Protein AF-A0A8T7KWQ9-F1 (afdb_monomer_lite)

Foldseek 3Di:
DDDDDDDDDDDDDDDDDDDDDDDDDPDDPDDDDDDDPPPPDDDDDDDDDDDDDPDPPVVQADPVRFGEQLNDDPVLQVVQCVVCVLQKDWDPCWQFAAALKKKWFQWDDDPSGDRTHIFGWHDFPPPPRGLQRTQKTWGQRFGAQAFTGIHMDGSNGGDPPIGMIIIAGEAEEQEDPVVVVQCVVCQVVLVSNRYHYPYDPDLVVLLPDDPVCLVSDGQHYEYELVSLVPDPPVCNVSSLVSVVVQVQFSHAYEYADAPPHDDPRDTVCVVNVPDPPQFPGHDHHDNHNVSVSVSVSVVVCCCNRRVHPDGVCRPRPVPDDD

Sequence (322 aa):
MTFEIALKRSLLSPGFIQFGDEKPRPPEEAHVLGRGLQKLSKGQNQKQGGQNEDEPNPGKYDTRGSRKLNSITPGEVKRAYQLYERQLTSTSYGSFIATNHFYMIELAQRENVPAAIFGRVNVCLPGDGQVQNVREMELSFPQPGMKPEAVILRPRDIATHGNIQGYCIRVKILASEEEYKDFIQYERLFREAGFVFDFNDNTLDLLELSETDHDSLPWFHVIGSRWFAEIPVSLQQDVKFSLWKLSGRETLLLNYHPDHTPIGIKKLNDELGYQYRLSDFLLTDPKTPQQTLHFVRTVFEKVFLEPSNKSIHLSNRQDRIA

Structure (mmCIF, N/CA/C/O backbone):
data_AF-A0A8T7KWQ9-F1
#
_entry.id   AF-A0A8T7KWQ9-F1
#
loop_
_atom_site.group_PDB
_atom_site.id
_atom_site.type_symbol
_atom_site.label_atom_id
_atom_site.label_alt_id
_atom_site.label_comp_id
_atom_site.label_asym_id
_atom_site.label_entity_id
_atom_site.label_seq_id
_atom_site.pdbx_PDB_ins_code
_atom_site.Cartn_x
_atom_site.Cartn_y
_atom_site.Cartn_z
_atom_site.occupancy
_atom_site.B_iso_or_equiv
_atom_site.auth_seq_id
_atom_site.auth_comp_id
_atom_site.auth_asym_id
_atom_site.auth_atom_id
_atom_site.pdbx_PDB_model_num
ATOM 1 N N . MET A 1 1 ? 42.590 22.221 28.409 1.00 32.81 1 MET A N 1
ATOM 2 C CA . MET A 1 1 ? 42.267 20.862 28.889 1.00 32.81 1 MET A CA 1
ATOM 3 C C . MET A 1 1 ? 41.628 20.114 27.738 1.00 32.81 1 MET A C 1
ATOM 5 O O . MET A 1 1 ? 40.497 20.405 27.384 1.00 32.81 1 MET A O 1
ATOM 9 N N . THR A 1 2 ? 42.405 19.250 27.102 1.00 32.25 2 THR A N 1
ATOM 10 C CA . THR A 1 2 ? 42.065 18.474 25.905 1.00 32.25 2 THR A CA 1
ATOM 11 C C . THR A 1 2 ? 42.187 17.007 26.289 1.00 32.25 2 THR A C 1
ATOM 13 O O . THR A 1 2 ? 43.232 16.600 26.789 1.00 32.25 2 THR A O 1
ATOM 16 N N . PHE A 1 3 ? 41.117 16.235 26.111 1.00 32.66 3 PHE A N 1
ATOM 17 C CA . PHE A 1 3 ? 41.126 14.794 26.343 1.00 32.66 3 PHE A CA 1
ATOM 18 C C . PHE A 1 3 ? 41.140 14.068 24.999 1.00 32.66 3 PHE A C 1
ATOM 20 O O . PHE A 1 3 ? 40.174 14.116 24.241 1.00 32.66 3 PHE A O 1
ATOM 27 N N . GLU A 1 4 ? 42.264 13.411 24.724 1.00 30.61 4 GLU A N 1
ATOM 28 C CA . GLU A 1 4 ? 42.395 12.355 23.727 1.00 30.61 4 GLU A CA 1
ATOM 29 C C . GLU A 1 4 ? 41.759 11.071 24.274 1.00 30.61 4 GLU A C 1
ATOM 31 O O . GLU A 1 4 ? 42.027 10.673 25.409 1.00 30.61 4 GLU A O 1
ATOM 36 N N . ILE A 1 5 ? 40.948 10.388 23.464 1.00 37.12 5 ILE A N 1
ATOM 37 C CA . ILE A 1 5 ? 40.556 8.998 23.717 1.00 37.12 5 ILE A CA 1
ATOM 38 C C . ILE A 1 5 ? 40.908 8.187 22.473 1.00 37.12 5 ILE A C 1
ATOM 40 O O . ILE A 1 5 ? 40.268 8.282 21.427 1.00 37.12 5 ILE A O 1
ATOM 44 N N . ALA A 1 6 ? 41.965 7.389 22.610 1.00 29.61 6 ALA A N 1
ATOM 45 C CA . ALA A 1 6 ? 42.406 6.404 21.639 1.00 29.61 6 ALA A CA 1
ATOM 46 C C . ALA A 1 6 ? 41.487 5.170 21.678 1.00 29.61 6 ALA A C 1
ATOM 48 O O . ALA A 1 6 ? 41.439 4.442 22.671 1.00 29.61 6 ALA A O 1
ATOM 49 N N . LEU A 1 7 ? 40.785 4.903 20.576 1.00 31.81 7 LEU A N 1
ATOM 50 C CA . LEU A 1 7 ? 40.021 3.674 20.364 1.00 31.81 7 LEU A CA 1
ATOM 51 C C . LEU A 1 7 ? 40.926 2.614 19.717 1.00 31.81 7 LEU A C 1
ATOM 53 O O . LEU A 1 7 ? 41.278 2.693 18.539 1.00 31.81 7 LEU A O 1
ATOM 57 N N . LYS A 1 8 ? 41.317 1.615 20.517 1.00 30.41 8 LYS A N 1
ATOM 58 C CA . LYS A 1 8 ? 42.031 0.412 20.073 1.00 30.41 8 LYS A CA 1
ATOM 59 C C . LYS A 1 8 ? 41.143 -0.407 19.129 1.00 30.41 8 LYS A C 1
ATOM 61 O O . LYS A 1 8 ? 40.112 -0.934 19.535 1.00 30.41 8 LYS A O 1
ATOM 66 N N . ARG A 1 9 ? 41.585 -0.546 17.877 1.00 29.69 9 ARG A N 1
ATOM 67 C CA . ARG A 1 9 ? 41.097 -1.536 16.907 1.00 29.69 9 ARG A CA 1
ATOM 68 C C . ARG A 1 9 ? 41.563 -2.928 17.339 1.00 29.69 9 ARG A C 1
ATOM 70 O O . ARG A 1 9 ? 42.760 -3.120 17.533 1.00 29.69 9 ARG A O 1
ATOM 77 N N . SER A 1 10 ? 40.646 -3.889 17.447 1.00 29.12 10 SER A N 1
ATOM 78 C CA . SER A 1 10 ? 41.000 -5.310 17.493 1.00 29.12 10 SER A CA 1
ATOM 79 C C . SER A 1 10 ? 40.801 -5.913 16.106 1.00 29.12 10 SER A C 1
ATOM 81 O O . SER A 1 10 ? 39.696 -5.922 15.566 1.00 29.12 10 SER A O 1
ATOM 83 N N . LEU A 1 11 ? 41.922 -6.332 15.525 1.00 31.19 11 LEU A N 1
ATOM 84 C CA . LEU A 1 11 ? 42.050 -7.120 14.310 1.00 31.19 11 LEU A CA 1
ATOM 85 C C . LEU A 1 11 ? 41.934 -8.592 14.717 1.00 31.19 11 LEU A C 1
ATOM 87 O O . LEU A 1 11 ? 42.797 -9.087 15.438 1.00 31.19 11 LEU A O 1
ATOM 91 N N . LEU A 1 12 ? 40.905 -9.294 14.247 1.00 33.25 12 LEU A N 1
ATOM 92 C CA . LEU A 1 12 ? 40.881 -10.755 14.264 1.00 33.25 12 LEU A CA 1
ATOM 93 C C . LEU A 1 12 ? 40.701 -11.256 12.832 1.00 33.25 12 LEU A C 1
ATOM 95 O O . LEU A 1 12 ? 39.630 -11.169 12.238 1.00 33.25 12 LEU A O 1
ATOM 99 N N . SER A 1 13 ? 41.818 -11.725 12.289 1.00 31.06 13 SER A N 1
ATOM 100 C CA . SER A 1 13 ? 41.965 -12.427 11.019 1.00 31.06 13 SER A CA 1
ATOM 101 C C . SER A 1 13 ? 41.359 -13.835 11.116 1.00 31.06 13 SER A C 1
ATOM 103 O O . SER A 1 13 ? 41.581 -14.502 12.129 1.00 31.06 13 SER A O 1
ATOM 105 N N . PRO A 1 14 ? 40.667 -14.352 10.087 1.00 31.56 14 PRO A N 1
ATOM 106 C CA . PRO A 1 14 ? 40.298 -15.761 10.044 1.00 31.56 14 PRO A CA 1
ATOM 107 C C . PRO A 1 14 ? 41.514 -16.613 9.651 1.00 31.56 14 PRO A C 1
ATOM 109 O O . PRO A 1 14 ? 42.199 -16.341 8.664 1.00 31.56 14 PRO A O 1
ATOM 112 N N . GLY A 1 15 ? 41.795 -17.622 10.475 1.00 28.80 15 GLY A N 1
ATOM 113 C CA . GLY A 1 15 ? 42.887 -18.572 10.299 1.00 28.80 15 GLY A CA 1
ATOM 114 C C . GLY A 1 15 ? 42.666 -19.545 9.140 1.00 28.80 15 GLY A C 1
ATOM 115 O O . GLY A 1 15 ? 41.549 -19.958 8.837 1.00 28.80 15 GLY A O 1
ATOM 116 N N . PHE A 1 16 ? 43.787 -19.906 8.524 1.00 31.56 16 PHE A N 1
ATOM 117 C CA . PHE A 1 16 ? 43.962 -20.946 7.520 1.00 31.56 16 PHE A CA 1
ATOM 118 C C . PHE A 1 16 ? 43.521 -22.331 8.024 1.00 31.56 16 PHE A C 1
ATOM 120 O O . PHE A 1 16 ? 43.933 -22.751 9.104 1.00 31.56 16 PHE A O 1
ATOM 127 N N . ILE A 1 17 ? 42.809 -23.088 7.183 1.00 33.91 17 ILE A N 1
ATOM 128 C CA . ILE A 1 17 ? 42.847 -24.558 7.169 1.00 33.91 17 ILE A CA 1
ATOM 129 C C . ILE A 1 17 ? 43.195 -24.980 5.737 1.00 33.91 17 ILE A C 1
ATOM 131 O O . ILE A 1 17 ? 42.573 -24.528 4.776 1.00 33.91 17 ILE A O 1
ATOM 135 N N . GLN A 1 18 ? 44.250 -25.785 5.611 1.00 28.77 18 GLN A N 1
ATOM 136 C CA . GLN A 1 18 ? 44.789 -26.315 4.362 1.00 28.77 18 GLN A CA 1
ATOM 137 C C . GLN A 1 18 ? 43.933 -27.449 3.777 1.00 28.77 18 GLN A C 1
ATOM 139 O O . GLN A 1 18 ? 43.401 -28.292 4.492 1.00 28.77 18 GLN A O 1
ATOM 144 N N . PHE A 1 19 ? 43.891 -27.420 2.446 1.00 28.44 19 PHE A N 1
ATOM 145 C CA . PHE A 1 19 ? 43.568 -28.422 1.430 1.00 28.44 19 PHE A CA 1
ATOM 146 C C . PHE A 1 19 ? 43.452 -29.900 1.847 1.00 28.44 19 PHE A C 1
ATOM 148 O O . PHE A 1 19 ? 44.413 -30.514 2.305 1.00 28.44 19 PHE A O 1
ATOM 155 N N . GLY A 1 20 ? 42.304 -30.492 1.505 1.00 26.17 20 GLY A N 1
ATOM 156 C CA . GLY A 1 20 ? 42.194 -31.886 1.077 1.00 26.17 20 GLY A CA 1
ATOM 157 C C . GLY A 1 20 ? 41.856 -31.921 -0.418 1.00 26.17 20 GLY A C 1
ATOM 158 O O . GLY A 1 20 ? 40.993 -31.167 -0.867 1.00 26.17 20 GLY A O 1
ATOM 159 N N . ASP A 1 21 ? 42.570 -32.752 -1.177 1.00 38.72 21 ASP A N 1
ATOM 160 C CA . ASP A 1 21 ? 42.358 -33.015 -2.604 1.00 38.72 21 ASP A CA 1
ATOM 161 C C . ASP A 1 21 ? 40.947 -33.571 -2.868 1.00 38.72 21 ASP A C 1
ATOM 163 O O . ASP A 1 21 ? 40.711 -34.775 -2.800 1.00 38.72 21 ASP A O 1
ATOM 167 N N . GLU A 1 22 ? 40.004 -32.708 -3.240 1.00 33.94 22 GLU A N 1
ATOM 168 C CA . GLU A 1 22 ? 38.797 -33.120 -3.951 1.00 33.94 22 GLU A CA 1
ATOM 169 C C . GLU A 1 22 ? 38.563 -32.192 -5.145 1.00 33.94 22 GLU A C 1
ATOM 171 O O . GLU A 1 22 ? 38.599 -30.967 -5.043 1.00 33.94 22 GLU A O 1
ATOM 176 N N . LYS A 1 23 ? 38.358 -32.816 -6.309 1.00 33.69 23 LYS A N 1
ATOM 177 C CA . LYS A 1 23 ? 38.084 -32.200 -7.615 1.00 33.69 23 LYS A CA 1
ATOM 178 C C . LYS A 1 23 ? 37.074 -31.044 -7.501 1.00 33.69 23 LYS A C 1
ATOM 180 O O . LYS A 1 23 ? 36.130 -31.164 -6.719 1.00 33.69 23 LYS A O 1
ATOM 185 N N . PRO A 1 24 ? 37.187 -29.979 -8.321 1.00 32.94 24 PRO A N 1
ATOM 186 C CA . PRO A 1 24 ? 36.226 -28.883 -8.294 1.00 32.94 24 PRO A CA 1
ATOM 187 C C . PRO A 1 24 ? 34.831 -29.425 -8.620 1.00 32.94 24 PRO A C 1
ATOM 189 O O . PRO A 1 24 ? 34.554 -29.832 -9.750 1.00 32.94 24 PRO A O 1
ATOM 192 N N . ARG A 1 25 ? 33.959 -29.465 -7.608 1.00 31.66 25 ARG A N 1
ATOM 193 C CA . ARG A 1 25 ? 32.527 -29.672 -7.813 1.00 31.66 25 ARG A CA 1
ATOM 194 C C . ARG A 1 25 ? 32.011 -28.449 -8.581 1.00 31.66 25 ARG A C 1
ATOM 196 O O . ARG A 1 25 ? 32.397 -27.329 -8.237 1.00 31.66 25 ARG A O 1
ATOM 203 N N . PRO A 1 26 ? 31.201 -28.630 -9.637 1.00 34.19 26 PRO A N 1
ATOM 204 C CA . PRO A 1 26 ? 30.568 -27.500 -10.301 1.00 34.19 26 PRO A CA 1
ATOM 205 C C . PRO A 1 26 ? 29.735 -26.720 -9.270 1.00 34.19 26 PRO A C 1
ATOM 207 O O . PRO A 1 26 ? 29.224 -27.338 -8.332 1.00 34.19 26 PRO A O 1
ATOM 210 N N . PRO A 1 27 ? 29.629 -25.386 -9.402 1.00 35.09 27 PRO A N 1
ATOM 211 C CA . PRO A 1 27 ? 28.879 -24.573 -8.456 1.00 35.09 27 PRO A CA 1
ATOM 212 C C . PRO A 1 27 ? 27.451 -25.107 -8.351 1.00 35.09 27 PRO A C 1
ATOM 214 O O . PRO A 1 27 ? 26.766 -25.248 -9.366 1.00 35.09 27 PRO A O 1
ATOM 217 N N . GLU A 1 28 ? 27.037 -25.429 -7.124 1.00 31.27 28 GLU A N 1
ATOM 218 C CA . GLU A 1 28 ? 25.647 -25.727 -6.797 1.00 31.27 28 GLU A CA 1
ATOM 219 C C . GLU A 1 28 ? 24.780 -24.584 -7.322 1.00 31.27 28 GLU A C 1
ATOM 221 O O . GLU A 1 28 ? 25.023 -23.405 -7.048 1.00 31.27 28 GLU A O 1
ATOM 226 N N . GLU A 1 29 ? 23.814 -24.955 -8.156 1.00 33.09 29 GLU A N 1
ATOM 227 C CA . GLU A 1 29 ? 22.836 -24.064 -8.755 1.00 33.09 29 GLU A CA 1
ATOM 228 C C . GLU A 1 29 ? 22.217 -23.191 -7.661 1.00 33.09 29 GLU A C 1
ATOM 230 O O . GLU A 1 29 ? 21.590 -23.687 -6.723 1.00 33.09 29 GLU A O 1
ATOM 235 N N . ALA A 1 30 ? 22.409 -21.875 -7.775 1.00 32.00 30 ALA A N 1
ATOM 236 C CA . ALA A 1 30 ? 21.734 -20.914 -6.923 1.00 32.00 30 ALA A CA 1
ATOM 237 C C . ALA A 1 30 ? 20.226 -21.189 -6.985 1.00 32.00 30 ALA A C 1
ATOM 239 O O . ALA A 1 30 ? 19.619 -21.163 -8.058 1.00 32.00 30 ALA A O 1
ATOM 240 N N . HIS A 1 31 ? 19.657 -21.507 -5.824 1.00 30.55 31 HIS A N 1
ATOM 241 C CA . HIS A 1 31 ? 18.274 -21.915 -5.652 1.00 30.55 31 HIS A CA 1
ATOM 242 C C . HIS A 1 31 ? 17.296 -21.007 -6.409 1.00 30.55 31 HIS A C 1
ATOM 244 O O . HIS A 1 31 ? 17.079 -19.847 -6.062 1.00 30.55 31 HIS A O 1
ATOM 250 N N . VAL A 1 32 ? 16.658 -21.591 -7.421 1.00 34.34 32 VAL A N 1
ATOM 251 C CA . VAL A 1 32 ? 15.460 -21.070 -8.075 1.00 34.34 32 VAL A CA 1
ATOM 252 C C . VAL A 1 32 ? 14.307 -21.144 -7.071 1.00 34.34 32 VAL A C 1
ATOM 254 O O . VAL A 1 32 ? 13.769 -22.217 -6.809 1.00 34.34 32 VAL A O 1
ATOM 257 N N . LEU A 1 33 ? 13.910 -20.004 -6.505 1.00 34.81 33 LEU A N 1
ATOM 258 C CA . LEU A 1 33 ? 12.656 -19.853 -5.762 1.00 34.81 33 LEU A CA 1
ATOM 259 C C . LEU A 1 33 ? 11.811 -18.769 -6.427 1.00 34.81 33 LEU A C 1
ATOM 261 O O . LEU A 1 33 ? 11.820 -17.604 -6.047 1.00 34.81 33 LEU A O 1
ATOM 265 N N . GLY A 1 34 ? 11.077 -19.195 -7.451 1.00 30.62 34 GLY A N 1
ATOM 266 C CA . GLY A 1 34 ? 10.125 -18.377 -8.188 1.00 30.62 34 GLY A CA 1
ATOM 267 C C . GLY A 1 34 ? 9.373 -19.228 -9.205 1.00 30.62 34 GLY A C 1
ATOM 268 O O . GLY A 1 34 ? 9.769 -19.301 -10.357 1.00 30.62 34 GLY A O 1
ATOM 269 N N . ARG A 1 35 ? 8.283 -19.857 -8.751 1.00 34.16 35 ARG A N 1
ATOM 270 C CA . ARG A 1 35 ? 7.271 -20.602 -9.529 1.00 34.16 35 ARG A CA 1
ATOM 271 C C . ARG A 1 35 ? 7.734 -21.897 -10.209 1.00 34.16 35 ARG A C 1
ATOM 273 O O . ARG A 1 35 ? 8.464 -21.917 -11.192 1.00 34.16 35 ARG A O 1
ATOM 280 N N . GLY A 1 36 ? 7.160 -22.999 -9.728 1.00 28.50 36 GLY A N 1
ATOM 281 C CA . GLY A 1 36 ? 7.120 -24.257 -10.456 1.00 28.50 36 GLY A CA 1
ATOM 282 C C . GLY A 1 36 ? 6.371 -24.096 -11.776 1.00 28.50 36 GLY A C 1
ATOM 283 O O . GLY A 1 36 ? 5.145 -24.032 -11.802 1.00 28.50 36 GLY A O 1
ATOM 284 N N . LEU A 1 37 ? 7.113 -24.098 -12.879 1.00 33.81 37 LEU A N 1
ATOM 285 C CA . LEU A 1 37 ? 6.624 -24.684 -14.117 1.00 33.81 37 LEU A CA 1
ATOM 286 C C . LEU A 1 37 ? 6.575 -26.192 -13.878 1.00 33.81 37 LEU A C 1
ATOM 288 O O . LEU A 1 37 ? 7.610 -26.857 -13.794 1.00 33.81 37 LEU A O 1
ATOM 292 N N . GLN A 1 38 ? 5.365 -26.723 -13.699 1.00 32.47 38 GLN A N 1
ATOM 293 C CA . GLN A 1 38 ? 5.138 -28.159 -13.762 1.00 32.47 38 GLN A CA 1
ATOM 294 C C . GLN A 1 38 ? 5.771 -28.683 -15.054 1.00 32.47 38 GLN A C 1
ATOM 296 O O . GLN A 1 38 ? 5.351 -28.347 -16.159 1.00 32.47 38 GLN A O 1
ATOM 301 N N . LYS A 1 39 ? 6.796 -29.522 -14.897 1.00 35.88 39 LYS A N 1
ATOM 302 C CA . LYS A 1 39 ? 7.239 -30.445 -15.935 1.00 35.88 39 LYS A CA 1
ATOM 303 C C . LYS A 1 39 ? 6.054 -31.348 -16.281 1.00 35.88 39 LYS A C 1
ATOM 305 O O . LYS A 1 39 ? 5.809 -32.322 -15.577 1.00 35.88 39 LYS A O 1
ATOM 310 N N . LEU A 1 40 ? 5.352 -31.060 -17.370 1.00 28.52 40 LEU A N 1
ATOM 311 C CA . LEU A 1 40 ? 4.555 -32.060 -18.072 1.00 28.52 40 LEU A CA 1
ATOM 312 C C . LEU A 1 40 ? 5.351 -32.516 -19.289 1.00 28.52 40 LEU A C 1
ATOM 314 O O . LEU A 1 40 ? 5.305 -31.933 -20.367 1.00 28.52 40 LEU A O 1
ATOM 318 N N . SER A 1 41 ? 6.132 -33.572 -19.079 1.00 32.97 41 SER A N 1
ATOM 319 C CA . SER A 1 41 ? 6.707 -34.347 -20.169 1.00 32.97 41 SER A CA 1
ATOM 320 C C . SER A 1 41 ? 5.655 -35.301 -20.736 1.00 32.97 41 SER A C 1
ATOM 322 O O . SER A 1 41 ? 5.102 -36.113 -20.002 1.00 32.97 41 SER A O 1
ATOM 324 N N . LYS A 1 42 ? 5.550 -35.271 -22.070 1.00 31.19 42 LYS A N 1
ATOM 325 C CA . LYS A 1 42 ? 5.085 -36.314 -23.005 1.00 31.19 42 LYS A CA 1
ATOM 326 C C . LYS A 1 42 ? 3.577 -36.524 -23.193 1.00 31.19 42 LYS A C 1
ATOM 328 O O . LYS A 1 42 ? 2.899 -37.172 -22.409 1.00 31.19 42 LYS A O 1
ATOM 333 N N . GLY A 1 43 ? 3.156 -36.159 -24.402 1.00 27.41 43 GLY A N 1
ATOM 334 C CA . GLY A 1 43 ? 2.037 -36.744 -25.129 1.00 27.41 43 GLY A CA 1
ATOM 335 C C . GLY A 1 43 ? 2.143 -36.380 -26.608 1.00 27.41 43 GLY A C 1
ATOM 336 O O . GLY A 1 43 ? 1.489 -35.450 -27.059 1.00 27.41 43 GLY A O 1
ATOM 337 N N . GLN A 1 44 ? 3.001 -37.075 -27.364 1.00 38.38 44 GLN A N 1
ATOM 338 C CA . GLN A 1 44 ? 2.868 -37.107 -28.822 1.00 38.38 44 GLN A CA 1
ATOM 339 C C . GLN A 1 44 ? 1.488 -37.685 -29.140 1.00 38.38 44 GLN A C 1
ATOM 341 O O . GLN A 1 44 ? 1.242 -38.853 -28.864 1.00 38.38 44 GLN A O 1
ATOM 346 N N . ASN A 1 45 ? 0.612 -36.879 -29.730 1.00 30.77 45 ASN A N 1
ATOM 347 C CA . ASN A 1 45 ? -0.408 -37.359 -30.647 1.00 30.77 45 ASN A CA 1
ATOM 348 C C . ASN A 1 45 ? -0.715 -36.247 -31.647 1.00 30.77 45 ASN A C 1
ATOM 350 O O . ASN A 1 45 ? -1.225 -35.186 -31.304 1.00 30.77 45 ASN A O 1
ATOM 354 N N . GLN A 1 46 ? -0.353 -36.513 -32.899 1.00 41.84 46 GLN A N 1
ATOM 355 C CA . GLN A 1 46 ? -0.796 -35.758 -34.058 1.00 41.84 46 GLN A CA 1
ATOM 356 C C . GLN A 1 46 ? -2.327 -35.761 -34.107 1.00 41.84 46 GLN A C 1
ATOM 358 O O . GLN A 1 46 ? -2.926 -36.836 -34.107 1.00 41.84 46 GLN A O 1
ATOM 363 N N . LYS A 1 47 ? -2.940 -34.580 -34.230 1.00 32.19 47 LYS A N 1
ATOM 364 C CA . LYS A 1 47 ? -4.097 -34.336 -35.104 1.00 32.19 47 LYS A CA 1
ATOM 365 C C . LYS A 1 47 ? -4.297 -32.834 -35.322 1.00 32.19 47 LYS A C 1
ATOM 367 O O . LYS A 1 47 ? -4.077 -32.021 -34.436 1.00 32.19 47 LYS A O 1
ATOM 372 N N . GLN A 1 48 ? -4.620 -32.524 -36.572 1.00 38.19 48 GLN A N 1
ATOM 373 C CA . GLN A 1 48 ? -4.696 -31.212 -37.205 1.00 38.19 48 GLN A CA 1
ATOM 374 C C . GLN A 1 48 ? -5.875 -30.360 -36.716 1.00 38.19 48 GLN A C 1
ATOM 376 O O . GLN A 1 48 ? -6.976 -30.879 -36.559 1.00 38.19 48 GLN A O 1
ATOM 381 N N . GLY A 1 49 ? -5.649 -29.042 -36.681 1.00 30.36 49 GLY A N 1
ATOM 38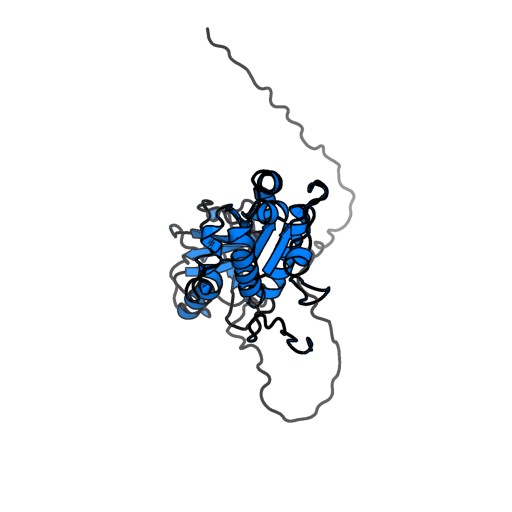2 C CA . GLY A 1 49 ? -6.663 -28.018 -36.955 1.00 30.36 49 GLY A CA 1
ATOM 383 C C . GLY A 1 49 ? -7.202 -27.269 -35.735 1.00 30.36 49 GLY A C 1
ATOM 384 O O . GLY A 1 49 ? -7.874 -27.863 -34.902 1.00 30.36 49 G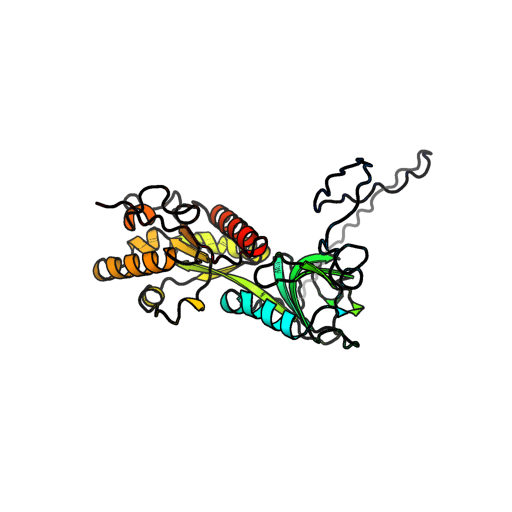LY A O 1
ATOM 385 N N . GLY A 1 50 ? -6.991 -25.946 -35.694 1.00 30.69 50 GLY A N 1
ATOM 386 C CA . GLY A 1 50 ? -7.751 -25.044 -34.819 1.00 30.69 50 GLY A CA 1
ATOM 387 C C . GLY A 1 50 ? -6.957 -23.873 -34.239 1.00 30.69 50 GLY A C 1
ATOM 388 O O . GLY A 1 50 ? -6.335 -24.018 -33.203 1.00 30.69 50 GLY A O 1
ATOM 389 N N . GLN A 1 51 ? -7.002 -22.740 -34.945 1.00 33.69 51 GLN A N 1
ATOM 390 C CA . GLN A 1 51 ? -6.965 -21.342 -34.477 1.00 33.69 51 GLN A CA 1
ATOM 391 C C . GLN A 1 51 ? -6.253 -20.992 -33.151 1.00 33.69 51 GLN A C 1
ATOM 393 O O . GLN A 1 51 ? -6.797 -21.200 -32.074 1.00 33.69 51 GLN A O 1
ATOM 398 N N . ASN A 1 52 ? -5.112 -20.306 -33.307 1.00 37.78 52 ASN A N 1
ATOM 399 C CA . ASN A 1 52 ? -4.568 -19.232 -32.462 1.00 37.78 52 ASN A CA 1
ATOM 400 C C . ASN A 1 52 ? -4.923 -19.294 -30.970 1.00 37.78 52 ASN A C 1
ATOM 402 O O . ASN A 1 52 ? -5.746 -18.521 -30.481 1.00 37.78 52 ASN A O 1
ATOM 406 N N . GLU A 1 53 ? -4.205 -20.142 -30.243 1.00 37.25 53 GLU A N 1
ATOM 407 C CA . GLU A 1 53 ? -3.804 -19.779 -28.890 1.00 37.25 53 GLU A CA 1
ATOM 408 C C . GLU A 1 53 ? -2.764 -18.655 -29.011 1.00 37.25 53 GLU A C 1
ATOM 410 O O . GLU A 1 53 ? -1.837 -18.751 -29.820 1.00 37.25 53 GLU A O 1
ATOM 415 N N . ASP A 1 54 ? -2.964 -17.566 -28.266 1.00 44.81 54 ASP A N 1
ATOM 416 C CA . ASP A 1 54 ? -2.023 -16.455 -28.126 1.00 44.81 54 ASP A CA 1
ATOM 417 C C . ASP A 1 54 ? -0.682 -16.976 -27.585 1.00 44.81 54 ASP A C 1
ATOM 419 O O . ASP A 1 54 ? -0.405 -16.938 -26.384 1.00 44.81 54 ASP A O 1
ATOM 423 N N . GLU A 1 55 ? 0.182 -17.467 -28.471 1.00 42.56 55 GLU A N 1
ATOM 424 C CA . GLU A 1 55 ? 1.593 -17.600 -28.150 1.00 42.56 55 GLU A CA 1
ATOM 425 C C . GLU A 1 55 ? 2.117 -16.198 -27.795 1.00 42.56 55 GLU A C 1
ATOM 427 O O . GLU A 1 55 ? 1.904 -15.242 -28.556 1.00 42.56 55 GLU A O 1
ATOM 432 N N . PRO A 1 56 ? 2.788 -16.019 -26.640 1.00 51.06 56 PRO A N 1
ATOM 433 C CA . PRO A 1 56 ? 3.335 -14.729 -26.266 1.00 51.06 56 PRO A CA 1
ATOM 434 C C . PRO A 1 56 ? 4.309 -14.291 -27.354 1.00 51.06 56 PRO A C 1
ATOM 436 O O . PRO A 1 56 ? 5.350 -14.908 -27.571 1.00 51.06 56 PRO A O 1
ATOM 439 N N . ASN A 1 57 ? 3.931 -13.220 -28.050 1.00 54.28 57 ASN A N 1
ATOM 440 C CA . ASN A 1 57 ? 4.657 -12.669 -29.183 1.00 54.28 57 ASN A CA 1
ATOM 441 C C . ASN A 1 57 ? 6.159 -12.566 -28.820 1.00 54.28 57 ASN A C 1
ATOM 443 O O . ASN A 1 57 ? 6.501 -11.776 -27.927 1.00 54.28 57 ASN A O 1
ATOM 447 N N . PRO A 1 58 ? 7.064 -13.343 -29.454 1.00 56.44 58 PRO A N 1
ATOM 448 C CA . PRO A 1 58 ? 8.430 -13.580 -28.957 1.00 56.44 58 PRO A CA 1
ATOM 449 C C . PRO A 1 58 ? 9.292 -12.305 -28.886 1.00 56.44 58 PRO A C 1
ATOM 451 O O . PRO A 1 58 ? 10.363 -12.277 -28.279 1.00 56.44 58 PRO A O 1
ATOM 454 N N . GLY A 1 59 ? 8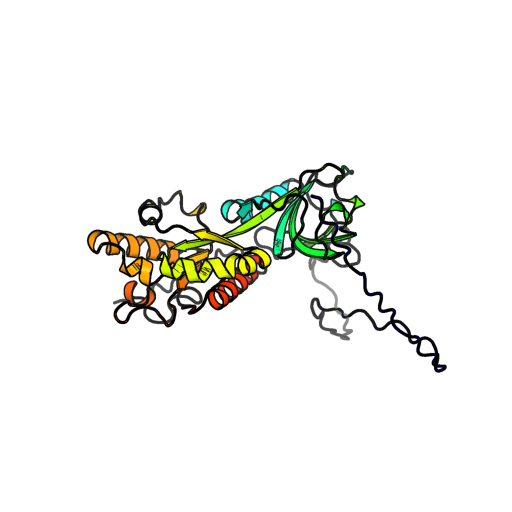.810 -11.202 -29.468 1.00 70.31 59 GLY A N 1
ATOM 455 C CA . GLY A 1 59 ? 9.419 -9.882 -29.371 1.00 70.31 59 GLY A CA 1
ATOM 456 C C . GLY A 1 59 ? 9.259 -9.180 -28.017 1.00 70.31 59 GLY A C 1
ATOM 457 O O . GLY A 1 59 ? 10.142 -8.396 -27.674 1.00 70.31 59 GLY A O 1
ATOM 458 N N . LYS A 1 60 ? 8.200 -9.447 -27.235 1.00 82.31 60 LYS A N 1
ATOM 459 C CA . LYS A 1 60 ? 7.842 -8.643 -26.043 1.00 82.31 60 LYS A CA 1
ATOM 460 C C . LYS A 1 60 ? 8.621 -8.993 -24.776 1.00 82.31 60 LYS A C 1
ATOM 462 O O . LYS A 1 60 ? 8.869 -8.108 -23.960 1.00 82.31 60 LYS A O 1
ATOM 467 N N . TYR A 1 61 ? 9.022 -10.250 -24.627 1.00 87.88 61 TYR A N 1
ATOM 468 C CA . TYR A 1 61 ? 9.701 -10.750 -23.432 1.00 87.88 61 TYR A CA 1
ATOM 469 C C . TYR A 1 61 ? 11.175 -11.037 -23.720 1.00 87.88 61 TYR A C 1
ATOM 471 O O . TYR A 1 61 ? 11.565 -11.327 -24.856 1.00 87.88 61 TYR A O 1
ATOM 479 N N . ASP A 1 62 ? 12.019 -10.874 -22.708 1.00 84.62 62 ASP A N 1
ATOM 480 C CA . ASP A 1 62 ? 13.417 -11.274 -22.737 1.00 84.62 62 ASP A CA 1
ATOM 481 C C . ASP A 1 62 ? 13.575 -12.783 -22.482 1.00 84.62 62 ASP A C 1
ATOM 483 O O . ASP A 1 62 ? 12.607 -13.514 -22.270 1.00 84.62 62 ASP A O 1
ATOM 487 N N . THR A 1 63 ? 14.816 -13.269 -22.513 1.00 79.56 63 THR A N 1
ATOM 488 C CA . THR A 1 63 ? 15.122 -14.697 -22.330 1.00 79.56 63 THR A CA 1
ATOM 489 C C . THR A 1 63 ? 14.802 -15.228 -20.933 1.00 79.56 63 THR A C 1
ATOM 491 O O . THR A 1 63 ? 14.821 -16.440 -20.735 1.00 79.56 63 THR A O 1
ATOM 494 N N . ARG A 1 64 ? 14.520 -14.351 -19.964 1.00 80.75 64 ARG A N 1
ATOM 495 C CA . ARG A 1 64 ? 14.142 -14.699 -18.591 1.00 80.75 64 ARG A CA 1
ATOM 496 C C . ARG A 1 64 ? 12.625 -14.663 -18.385 1.00 80.75 64 ARG A C 1
ATOM 498 O O . ARG A 1 64 ? 12.161 -14.948 -17.287 1.00 80.75 64 ARG A O 1
ATOM 505 N N . GLY A 1 65 ? 11.857 -14.333 -19.426 1.00 85.31 65 GLY A N 1
ATOM 506 C CA . GLY A 1 65 ? 10.406 -14.173 -19.348 1.00 85.31 65 GLY A CA 1
ATOM 507 C C . GLY A 1 65 ? 9.967 -12.818 -18.788 1.00 85.31 65 GLY A C 1
ATOM 508 O O . GLY A 1 65 ? 8.785 -12.637 -18.507 1.00 85.31 65 GLY A O 1
ATOM 509 N N . SER A 1 66 ? 10.884 -11.858 -18.636 1.00 91.31 66 SER A N 1
ATOM 510 C CA . SER A 1 66 ? 10.562 -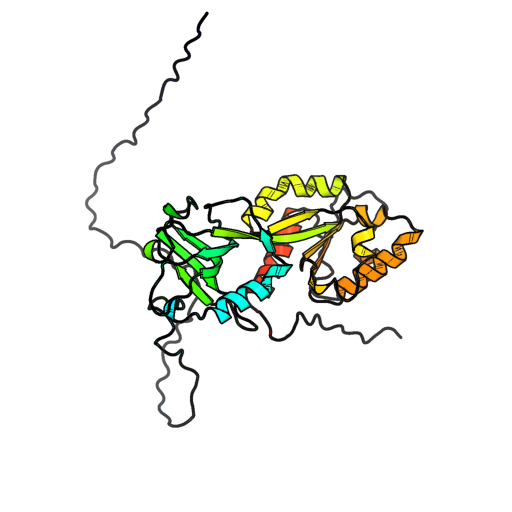10.495 -18.215 1.00 91.31 66 SER A CA 1
ATOM 511 C C . SER A 1 66 ? 10.198 -9.640 -19.420 1.00 91.31 66 SER A C 1
ATOM 513 O O . SER A 1 66 ? 10.764 -9.780 -20.504 1.00 91.31 66 SER A O 1
ATOM 515 N N . ARG A 1 67 ? 9.247 -8.725 -19.259 1.00 93.31 67 ARG A N 1
ATOM 516 C CA . ARG A 1 67 ? 8.850 -7.820 -20.331 1.00 93.31 67 ARG A CA 1
ATOM 517 C C . ARG A 1 67 ? 9.982 -6.843 -20.646 1.00 93.31 67 ARG A C 1
ATOM 519 O O . ARG A 1 67 ? 10.566 -6.226 -19.756 1.00 93.31 67 ARG A O 1
ATOM 526 N N . LYS A 1 68 ? 10.286 -6.682 -21.935 1.00 92.62 68 LYS A N 1
ATOM 527 C CA . LYS A 1 68 ? 11.321 -5.754 -22.399 1.00 92.62 68 LYS A CA 1
ATOM 528 C C . LYS A 1 68 ? 10.864 -4.311 -22.225 1.00 92.62 68 LYS A C 1
ATOM 530 O O . LYS A 1 68 ? 9.756 -3.961 -22.634 1.00 92.62 68 LYS A O 1
ATOM 535 N N . LEU A 1 69 ? 11.761 -3.458 -21.732 1.00 92.94 69 LEU A N 1
ATOM 536 C CA . LEU A 1 69 ? 11.502 -2.026 -21.533 1.00 92.94 69 LEU A CA 1
ATOM 537 C C . LEU A 1 69 ? 11.035 -1.307 -22.799 1.00 92.94 69 LEU A C 1
ATOM 539 O O . LEU A 1 69 ? 10.132 -0.482 -22.737 1.00 92.94 69 LEU A O 1
ATOM 543 N N . ASN A 1 70 ? 11.601 -1.655 -23.955 1.00 92.88 70 ASN A N 1
ATOM 544 C CA . ASN A 1 70 ? 11.248 -1.031 -25.230 1.00 92.88 70 ASN A CA 1
ATOM 545 C C . ASN A 1 70 ? 9.874 -1.453 -25.789 1.00 92.88 70 ASN A C 1
ATOM 547 O O . ASN A 1 70 ? 9.444 -0.963 -26.827 1.00 92.88 70 ASN A O 1
ATOM 551 N N . SER A 1 71 ? 9.198 -2.400 -25.133 1.00 93.81 71 SER A N 1
ATOM 552 C CA . SER A 1 71 ? 7.826 -2.798 -25.465 1.00 93.81 71 SER A CA 1
ATOM 553 C C . SER A 1 71 ? 6.775 -2.058 -24.632 1.00 93.81 71 SER A C 1
ATOM 555 O O . SER A 1 71 ? 5.579 -2.283 -24.826 1.00 93.81 71 SER A O 1
ATOM 557 N N . ILE A 1 72 ? 7.204 -1.239 -23.665 1.00 94.31 72 ILE A N 1
ATOM 558 C CA . ILE A 1 72 ? 6.332 -0.510 -22.742 1.00 94.31 72 ILE A CA 1
ATOM 559 C C . ILE A 1 72 ? 6.106 0.893 -23.294 1.00 94.31 72 ILE A C 1
ATOM 561 O O . ILE A 1 72 ? 7.045 1.646 -23.542 1.00 94.31 72 ILE A O 1
ATOM 565 N N . THR A 1 73 ? 4.844 1.263 -23.467 1.00 93.69 73 THR A N 1
ATOM 566 C CA . THR A 1 73 ? 4.468 2.590 -23.962 1.00 93.69 73 THR A CA 1
ATOM 567 C C . THR A 1 73 ? 4.334 3.603 -22.816 1.00 93.69 73 THR A C 1
ATOM 569 O O . THR A 1 73 ? 3.939 3.235 -21.706 1.00 93.69 73 THR A O 1
ATOM 572 N N . PRO A 1 74 ? 4.546 4.912 -23.064 1.00 93.38 74 PRO A N 1
ATOM 573 C CA . PRO A 1 74 ? 4.296 5.949 -22.056 1.00 93.38 74 PRO A CA 1
ATOM 574 C C . PRO A 1 74 ? 2.859 5.933 -21.503 1.00 93.38 74 PRO A C 1
ATOM 576 O O . PRO A 1 74 ? 2.632 6.199 -20.324 1.00 93.38 74 PRO A O 1
ATOM 579 N N . GLY A 1 75 ? 1.878 5.577 -22.342 1.00 94.44 75 GLY A N 1
ATOM 580 C CA . GLY A 1 75 ? 0.478 5.447 -21.933 1.00 94.44 75 GLY A CA 1
ATOM 581 C C . GLY A 1 75 ? 0.218 4.270 -20.987 1.00 94.44 75 GLY A C 1
ATOM 582 O O . GLY A 1 75 ? -0.681 4.344 -20.152 1.00 94.44 75 GLY A O 1
ATOM 583 N N . GLU A 1 76 ? 0.991 3.186 -21.074 1.00 94.88 76 GLU A N 1
ATOM 584 C CA . GLU A 1 76 ? 0.930 2.098 -20.090 1.00 94.88 76 GLU A CA 1
ATOM 585 C C . GLU A 1 76 ? 1.515 2.523 -18.749 1.00 94.88 76 GLU A C 1
ATOM 587 O O . GLU A 1 76 ? 0.884 2.272 -17.730 1.00 94.88 76 GLU A O 1
ATOM 592 N N . VAL A 1 77 ? 2.650 3.230 -18.743 1.00 95.62 77 VAL A N 1
ATOM 593 C CA . VAL A 1 77 ? 3.256 3.748 -17.503 1.00 95.62 77 VAL A CA 1
ATOM 594 C C . VAL A 1 77 ? 2.289 4.685 -16.779 1.00 95.62 77 VAL A C 1
ATOM 596 O O . VAL A 1 77 ? 2.060 4.534 -15.580 1.00 95.62 77 VAL A O 1
ATOM 599 N N . LYS A 1 78 ? 1.651 5.605 -17.518 1.00 95.19 78 LYS A N 1
ATOM 600 C CA . LYS A 1 78 ? 0.638 6.508 -16.958 1.00 95.19 78 LYS A CA 1
ATOM 601 C C . LYS A 1 78 ? -0.534 5.739 -16.345 1.00 95.19 78 LYS A C 1
ATOM 603 O O . LYS A 1 78 ? -0.918 6.026 -15.217 1.00 95.19 78 LYS A O 1
ATOM 608 N N . ARG A 1 79 ? -1.087 4.757 -17.066 1.00 93.62 79 ARG A N 1
ATOM 609 C CA . ARG A 1 79 ? -2.195 3.934 -16.557 1.00 93.62 79 ARG A CA 1
ATOM 610 C C . ARG A 1 79 ? -1.786 3.142 -15.319 1.00 93.62 79 ARG A C 1
ATOM 612 O O . ARG A 1 79 ? -2.543 3.121 -14.360 1.00 93.62 79 ARG A O 1
ATOM 619 N N . ALA A 1 80 ? -0.594 2.548 -15.318 1.00 93.44 80 ALA A N 1
ATOM 620 C CA . ALA A 1 80 ? -0.073 1.794 -14.183 1.00 93.44 80 ALA A CA 1
ATOM 621 C C . ALA A 1 80 ? 0.024 2.652 -12.914 1.00 93.44 80 ALA A C 1
ATOM 623 O O . ALA A 1 80 ? -0.384 2.204 -11.847 1.00 93.44 80 ALA A O 1
ATOM 624 N N . TYR A 1 81 ? 0.505 3.894 -13.032 1.00 94.69 81 TYR A N 1
ATOM 625 C CA . TYR A 1 81 ? 0.538 4.834 -11.911 1.00 94.69 81 TYR A CA 1
ATOM 626 C C . TYR A 1 81 ? -0.871 5.209 -11.433 1.00 94.69 81 TYR A C 1
ATOM 628 O O . TYR A 1 81 ? -1.168 5.108 -10.245 1.00 94.69 81 TYR A O 1
ATOM 636 N N . GLN A 1 82 ? -1.771 5.553 -12.359 1.00 91.88 82 GLN A N 1
ATOM 637 C CA . GLN A 1 82 ? -3.150 5.951 -12.044 1.00 91.88 82 GLN A CA 1
ATOM 638 C C . GLN A 1 82 ? -3.963 4.865 -11.321 1.00 91.88 82 GLN A C 1
ATOM 640 O O . GLN A 1 82 ? -4.880 5.203 -10.579 1.00 91.88 82 GLN A O 1
ATOM 645 N N . LEU A 1 83 ? -3.625 3.579 -11.493 1.00 88.31 83 LEU A N 1
ATOM 646 C CA . LEU A 1 83 ? -4.258 2.482 -10.745 1.00 88.31 83 LEU A CA 1
ATOM 647 C C . LEU A 1 83 ? -4.038 2.590 -9.230 1.00 88.31 83 LEU A C 1
ATOM 649 O O . LEU A 1 83 ? -4.890 2.152 -8.462 1.00 88.31 83 LEU A O 1
ATOM 653 N N . TYR A 1 84 ? -2.902 3.147 -8.804 1.00 90.38 84 TYR A N 1
ATOM 654 C CA . TYR A 1 84 ? -2.498 3.179 -7.397 1.00 90.38 84 TYR A CA 1
ATOM 655 C C . TYR A 1 84 ? -2.361 4.590 -6.838 1.00 90.38 84 TYR A C 1
ATOM 657 O O . TYR A 1 84 ? -2.332 4.726 -5.625 1.00 90.38 84 TYR A O 1
ATOM 665 N N . GLU A 1 85 ? -2.305 5.635 -7.666 1.00 90.19 85 GLU A N 1
ATOM 666 C CA . GLU A 1 85 ? -2.025 7.025 -7.267 1.00 90.19 85 GLU A CA 1
ATOM 667 C C . GLU A 1 85 ? -2.746 7.463 -5.982 1.00 90.19 85 GLU A C 1
ATOM 669 O O . GLU A 1 85 ? -2.124 8.013 -5.080 1.00 90.19 85 GLU A O 1
ATOM 674 N N . ARG A 1 86 ? -4.037 7.146 -5.849 1.00 86.44 86 ARG A N 1
ATOM 675 C CA . ARG A 1 86 ? -4.860 7.540 -4.689 1.00 86.44 86 ARG A CA 1
ATOM 676 C C . ARG A 1 86 ? -4.533 6.772 -3.398 1.00 86.44 86 ARG A C 1
ATOM 678 O O . ARG A 1 86 ? -4.800 7.237 -2.291 1.00 86.44 86 ARG A O 1
ATOM 685 N N . GLN A 1 87 ? -3.925 5.603 -3.554 1.00 89.62 87 GLN A N 1
ATOM 686 C CA . GLN A 1 87 ? -3.508 4.686 -2.493 1.00 89.62 87 GLN A CA 1
ATOM 687 C C . GLN A 1 87 ? -2.078 4.936 -2.036 1.00 89.62 87 GLN A C 1
ATOM 689 O O . GLN A 1 87 ? -1.670 4.447 -0.983 1.00 89.62 87 GLN A O 1
ATOM 694 N N . LEU A 1 88 ? -1.307 5.666 -2.836 1.00 92.56 88 LEU A N 1
ATOM 695 C CA . LEU A 1 88 ? 0.098 5.914 -2.597 1.00 92.56 88 LEU A CA 1
ATOM 696 C C . LEU A 1 88 ? 0.292 7.174 -1.763 1.00 92.56 88 LEU A C 1
ATOM 698 O O . LEU A 1 88 ? -0.470 8.135 -1.832 1.00 92.56 88 LEU A O 1
ATOM 702 N N . THR A 1 89 ? 1.369 7.182 -0.996 1.00 92.12 89 THR A N 1
ATOM 703 C CA . THR A 1 89 ? 1.931 8.401 -0.428 1.00 92.12 89 THR A CA 1
ATOM 704 C C . THR A 1 89 ? 3.435 8.405 -0.625 1.00 92.12 89 THR A C 1
ATOM 706 O O . THR A 1 89 ? 4.089 7.355 -0.588 1.00 92.12 89 THR A O 1
ATOM 709 N N . SER A 1 90 ? 3.975 9.589 -0.890 1.00 92.00 90 SER A N 1
ATOM 710 C CA . SER A 1 90 ? 5.391 9.769 -1.172 1.00 92.00 90 SER A CA 1
ATOM 711 C C . SER A 1 90 ? 6.231 9.451 0.058 1.00 92.00 90 SER A C 1
ATOM 713 O O . SER A 1 90 ? 5.929 9.851 1.181 1.00 92.00 90 SER A O 1
ATOM 715 N N . THR A 1 91 ? 7.336 8.762 -0.175 1.00 87.44 91 THR A N 1
ATOM 716 C CA . THR A 1 91 ? 8.360 8.494 0.832 1.00 87.44 91 THR A CA 1
ATOM 717 C C . THR A 1 91 ? 9.489 9.509 0.713 1.00 87.44 91 THR A C 1
ATOM 719 O O . THR A 1 91 ? 9.813 9.983 -0.375 1.00 87.44 91 THR A O 1
ATOM 722 N N . SER A 1 92 ? 10.137 9.826 1.831 1.00 77.00 92 SER A N 1
ATOM 723 C CA . SER A 1 92 ? 11.286 10.740 1.882 1.00 77.00 92 SER A CA 1
ATOM 724 C C . SER A 1 92 ? 12.634 10.038 1.665 1.00 77.00 92 SER A C 1
ATOM 726 O O . SER A 1 92 ? 13.683 10.582 2.002 1.00 77.00 92 SER A O 1
ATOM 728 N N . TYR A 1 93 ? 12.630 8.828 1.097 1.00 74.50 93 TYR A N 1
ATOM 729 C CA . TYR A 1 93 ? 13.814 7.972 0.986 1.00 74.50 93 TYR A CA 1
ATOM 730 C C . TYR A 1 93 ? 14.845 8.404 -0.062 1.00 74.50 93 TYR A C 1
ATOM 732 O O . TYR A 1 93 ? 15.912 7.795 -0.159 1.00 74.50 93 TYR A O 1
ATOM 740 N N . GLY A 1 94 ? 14.574 9.472 -0.815 1.00 78.38 94 GLY A N 1
ATOM 741 C CA . GLY A 1 94 ? 15.492 9.984 -1.829 1.00 78.38 94 GLY A CA 1
ATOM 742 C C . GLY A 1 94 ? 15.871 8.894 -2.834 1.00 78.38 94 GLY A C 1
ATOM 743 O O . GLY A 1 94 ? 15.005 8.287 -3.454 1.00 78.38 94 GLY A O 1
ATOM 744 N N . SER A 1 95 ? 17.171 8.623 -2.970 1.00 83.06 95 SER A N 1
ATOM 745 C CA . SER A 1 95 ? 17.723 7.606 -3.876 1.00 83.06 95 SER A CA 1
ATOM 746 C C . SER A 1 95 ? 17.702 6.171 -3.335 1.00 83.06 95 SER A C 1
ATOM 748 O O . SER A 1 95 ? 18.238 5.273 -3.991 1.00 83.06 95 SER A O 1
ATOM 750 N N . PHE A 1 96 ? 17.145 5.941 -2.143 1.00 88.44 96 PHE A N 1
ATOM 751 C CA . PHE A 1 96 ? 17.087 4.617 -1.532 1.00 88.44 96 PHE A CA 1
ATOM 752 C C . PHE A 1 96 ? 15.881 3.812 -2.048 1.00 88.44 96 PHE A C 1
ATOM 754 O O . PHE A 1 96 ? 14.721 4.207 -1.910 1.00 88.44 96 PHE A O 1
ATOM 761 N N . ILE A 1 97 ? 16.189 2.658 -2.630 1.00 90.62 97 ILE A N 1
ATOM 762 C CA . ILE A 1 97 ? 15.303 1.656 -3.204 1.00 90.62 97 ILE A CA 1
ATOM 763 C C . ILE A 1 97 ? 15.106 0.527 -2.193 1.00 90.62 97 ILE A C 1
ATOM 765 O O . ILE A 1 97 ? 16.041 -0.191 -1.841 1.00 90.62 97 ILE A O 1
ATOM 769 N N . ALA A 1 98 ? 13.866 0.346 -1.758 1.00 91.12 98 ALA A N 1
ATOM 770 C CA . ALA A 1 98 ? 13.452 -0.712 -0.856 1.00 91.12 98 ALA A CA 1
ATOM 771 C C . ALA A 1 98 ? 12.517 -1.693 -1.570 1.00 91.12 98 ALA A C 1
ATOM 773 O O . ALA A 1 98 ? 11.726 -1.317 -2.436 1.00 91.12 98 ALA A O 1
ATOM 774 N N . THR A 1 99 ? 12.575 -2.968 -1.188 1.00 92.31 99 THR A N 1
ATOM 775 C CA . THR A 1 99 ? 11.618 -3.967 -1.677 1.00 92.31 99 THR A CA 1
ATOM 776 C C . THR A 1 99 ? 10.212 -3.662 -1.164 1.00 92.31 99 THR A C 1
ATOM 778 O O . THR A 1 99 ? 10.033 -2.977 -0.159 1.00 92.31 99 THR A O 1
ATOM 781 N N . ASN A 1 100 ? 9.196 -4.152 -1.873 1.00 93.69 100 ASN A N 1
ATOM 782 C CA . ASN A 1 100 ? 7.767 -3.914 -1.631 1.00 93.69 100 ASN A CA 1
ATOM 783 C C . ASN A 1 100 ? 7.260 -2.490 -1.888 1.00 93.69 100 ASN A C 1
ATOM 785 O O . ASN A 1 100 ? 6.046 -2.310 -1.943 1.00 93.69 100 ASN A O 1
ATOM 789 N N . HIS A 1 101 ? 8.145 -1.516 -2.084 1.00 95.12 101 HIS A N 1
ATOM 790 C CA . HIS A 1 101 ? 7.776 -0.133 -2.362 1.00 95.12 101 HIS A CA 1
ATOM 791 C C . HIS A 1 101 ? 7.524 0.075 -3.855 1.00 95.12 101 HIS A C 1
ATOM 793 O O . HIS A 1 101 ? 8.062 -0.646 -4.703 1.00 95.12 101 HIS A O 1
ATOM 799 N N . PHE A 1 102 ? 6.715 1.080 -4.177 1.00 96.44 102 PHE A N 1
ATOM 800 C CA . PHE A 1 102 ? 6.518 1.523 -5.553 1.00 96.44 102 PHE A CA 1
ATOM 801 C C . PHE A 1 102 ? 7.490 2.641 -5.884 1.00 96.44 102 PHE A C 1
ATOM 803 O O . PHE A 1 102 ? 7.748 3.502 -5.047 1.00 96.44 102 PHE A O 1
ATOM 810 N N . TYR A 1 103 ? 7.992 2.660 -7.113 1.00 95.56 103 TYR A N 1
ATOM 811 C CA . TYR A 1 103 ? 8.864 3.728 -7.580 1.00 95.56 103 TYR A CA 1
ATOM 812 C C . TYR A 1 103 ? 8.469 4.202 -8.967 1.00 95.56 103 TYR A C 1
ATOM 814 O O . TYR A 1 103 ? 8.161 3.388 -9.835 1.00 95.56 103 TYR A O 1
ATOM 822 N N . MET A 1 104 ? 8.538 5.516 -9.166 1.00 95.88 104 MET A N 1
ATOM 823 C CA . MET A 1 104 ? 8.674 6.141 -10.476 1.00 95.88 104 MET A CA 1
ATOM 824 C C . MET A 1 104 ? 10.160 6.441 -10.697 1.00 95.88 104 MET A C 1
ATOM 826 O O . MET A 1 104 ? 10.770 7.166 -9.907 1.00 95.88 104 MET A O 1
ATOM 830 N N . ILE A 1 105 ? 10.742 5.857 -11.744 1.00 94.19 105 ILE A N 1
ATOM 831 C CA . ILE A 1 105 ? 12.176 5.939 -12.050 1.00 94.19 105 ILE A CA 1
ATOM 832 C C . ILE A 1 105 ? 12.348 6.509 -13.452 1.00 94.19 105 ILE A C 1
ATOM 834 O O . ILE A 1 105 ? 11.847 5.932 -14.419 1.00 94.19 105 ILE A O 1
ATOM 838 N N . GLU A 1 106 ? 13.085 7.611 -13.570 1.00 94.69 106 GLU A N 1
ATOM 839 C CA . GLU A 1 106 ? 13.498 8.152 -14.864 1.00 94.69 106 GLU A CA 1
ATOM 840 C C . GLU A 1 106 ? 14.521 7.233 -15.552 1.00 94.69 106 GLU A C 1
ATOM 842 O O . GLU A 1 106 ? 15.521 6.802 -14.966 1.00 94.69 106 GLU A O 1
ATOM 847 N N . LEU A 1 107 ? 14.264 6.932 -16.823 1.00 94.44 107 LEU A N 1
ATOM 848 C CA . LEU A 1 107 ? 15.064 6.021 -17.630 1.00 94.44 107 LEU A CA 1
ATOM 849 C C . LEU A 1 107 ? 16.020 6.782 -18.554 1.00 94.44 107 LEU A C 1
ATOM 851 O O . LEU A 1 107 ? 15.763 7.907 -18.988 1.00 94.44 107 LEU A O 1
ATOM 855 N N . ALA A 1 108 ? 17.139 6.144 -18.889 1.00 93.44 108 ALA A N 1
ATOM 856 C CA . ALA A 1 108 ? 18.086 6.657 -19.866 1.00 93.44 108 ALA A CA 1
ATOM 857 C C . ALA A 1 108 ? 17.424 6.752 -21.251 1.00 93.44 108 ALA A C 1
ATOM 859 O O . ALA A 1 108 ? 16.876 5.772 -21.760 1.00 93.44 108 ALA A O 1
ATOM 860 N N . GLN A 1 109 ? 17.521 7.926 -21.877 1.00 89.25 109 GLN A N 1
ATOM 861 C CA . GLN A 1 109 ? 16.912 8.200 -23.179 1.00 89.25 109 GLN A CA 1
ATOM 862 C C . GLN A 1 109 ? 17.458 7.254 -24.253 1.00 89.25 109 GLN A C 1
ATOM 864 O O . GLN A 1 109 ? 18.659 7.235 -24.539 1.00 89.25 109 GLN A O 1
ATOM 869 N N . ARG A 1 110 ? 16.567 6.456 -24.845 1.00 88.56 110 ARG A N 1
ATOM 870 C CA . ARG A 1 110 ? 16.852 5.515 -25.934 1.00 88.56 110 ARG A CA 1
ATOM 871 C C . ARG A 1 110 ? 15.646 5.403 -26.849 1.00 88.56 110 ARG A C 1
ATOM 873 O O . ARG A 1 110 ? 14.513 5.626 -26.431 1.00 88.56 110 ARG A O 1
ATOM 880 N N . GLU A 1 111 ? 15.894 5.009 -28.091 1.00 86.88 111 GLU A N 1
ATOM 881 C CA . GLU A 1 111 ? 14.825 4.778 -29.053 1.00 86.88 111 GLU A CA 1
ATOM 882 C C . GLU A 1 111 ? 13.849 3.711 -28.533 1.00 86.88 111 GLU A C 1
ATOM 884 O O . GLU A 1 111 ? 14.263 2.646 -28.068 1.00 86.88 111 GLU A O 1
ATOM 889 N N . ASN A 1 112 ? 12.550 4.005 -28.617 1.00 87.12 112 ASN A N 1
ATOM 890 C CA . ASN A 1 112 ? 11.457 3.119 -28.207 1.00 87.12 112 ASN A CA 1
ATOM 891 C C . ASN A 1 112 ? 11.419 2.754 -26.709 1.00 87.12 112 ASN A C 1
ATOM 893 O O . ASN A 1 112 ? 10.697 1.836 -26.343 1.00 87.12 112 ASN A O 1
ATOM 897 N N . VAL A 1 113 ? 12.148 3.452 -25.833 1.00 92.00 113 VAL A N 1
ATOM 898 C CA . VAL A 1 113 ? 12.076 3.278 -24.369 1.00 92.00 113 VAL A CA 1
ATOM 899 C C . VAL A 1 113 ? 11.315 4.466 -23.763 1.00 92.00 113 VAL A C 1
ATOM 901 O O . VAL A 1 113 ? 11.573 5.604 -24.161 1.00 92.00 113 VAL A O 1
ATOM 904 N N . PRO A 1 114 ? 10.368 4.253 -22.828 1.00 93.81 114 PRO A N 1
ATOM 905 C CA . PRO A 1 114 ? 9.670 5.362 -22.186 1.00 93.81 114 PRO A CA 1
ATOM 906 C C . PRO A 1 114 ? 10.638 6.192 -21.329 1.00 93.81 114 PRO A C 1
ATOM 908 O O . PRO A 1 114 ? 11.628 5.680 -20.819 1.00 93.81 114 PRO A O 1
ATOM 911 N N . ALA A 1 115 ? 10.334 7.476 -21.130 1.00 94.62 115 ALA A N 1
ATOM 912 C CA . ALA A 1 115 ? 11.185 8.370 -20.337 1.00 94.62 115 ALA A CA 1
ATOM 913 C C . ALA A 1 115 ? 11.247 7.996 -18.842 1.00 94.62 115 ALA A C 1
ATOM 915 O O . ALA A 1 115 ? 12.187 8.376 -18.152 1.00 94.62 115 ALA A O 1
ATOM 916 N N . ALA A 1 116 ? 10.253 7.261 -18.343 1.00 95.75 116 ALA A N 1
ATOM 917 C CA . ALA A 1 116 ? 10.196 6.769 -16.975 1.00 95.75 116 ALA A CA 1
ATOM 918 C C . ALA A 1 116 ? 9.435 5.441 -16.912 1.00 95.75 116 ALA A C 1
ATOM 920 O O . ALA A 1 116 ? 8.701 5.091 -17.842 1.00 95.75 116 ALA A O 1
ATOM 921 N N . ILE A 1 117 ? 9.579 4.725 -15.801 1.00 96.56 117 ILE A N 1
ATOM 922 C CA . ILE A 1 117 ? 8.799 3.528 -15.490 1.00 96.56 117 ILE A CA 1
ATOM 923 C C . ILE A 1 117 ? 8.274 3.574 -14.063 1.00 96.56 117 ILE A C 1
ATOM 925 O O . ILE A 1 117 ? 8.927 4.106 -13.167 1.00 96.56 117 ILE A O 1
ATOM 929 N N . PHE A 1 118 ? 7.097 2.984 -13.872 1.00 97.12 118 PHE A N 1
ATOM 930 C CA . PHE A 1 118 ? 6.442 2.855 -12.583 1.00 97.12 118 PHE A CA 1
ATOM 931 C C . PHE A 1 118 ? 6.202 1.386 -12.250 1.00 97.12 118 PHE A C 1
ATOM 933 O O . PHE A 1 118 ? 5.664 0.649 -13.076 1.00 97.12 118 PHE A O 1
ATOM 940 N N . GLY A 1 119 ? 6.564 0.957 -11.046 1.00 96.56 119 GLY A N 1
ATOM 941 C CA . GLY A 1 119 ? 6.290 -0.404 -10.598 1.00 96.56 119 GLY A CA 1
ATOM 942 C C . GLY A 1 119 ? 6.695 -0.659 -9.157 1.00 96.56 119 GLY A C 1
ATOM 943 O O . GLY A 1 119 ? 7.352 0.167 -8.522 1.00 96.56 119 GLY A O 1
ATOM 944 N N . ARG A 1 120 ? 6.289 -1.822 -8.646 1.00 96.69 120 ARG A N 1
ATOM 945 C CA . ARG A 1 120 ? 6.651 -2.283 -7.303 1.00 96.69 120 ARG A CA 1
ATOM 946 C C . ARG A 1 120 ? 7.957 -3.058 -7.352 1.00 96.69 120 ARG A C 1
ATOM 948 O O . ARG A 1 120 ? 8.078 -3.986 -8.145 1.00 96.69 120 ARG A O 1
ATOM 955 N N . VAL A 1 121 ? 8.911 -2.717 -6.497 1.00 95.12 121 VAL A N 1
ATOM 956 C CA . VAL A 1 121 ? 10.202 -3.410 -6.435 1.00 95.12 121 VAL A CA 1
ATOM 957 C C . VAL A 1 121 ? 10.025 -4.776 -5.784 1.00 95.12 121 VAL A C 1
ATOM 959 O O . VAL A 1 121 ? 9.707 -4.875 -4.597 1.00 95.12 121 VAL A O 1
ATOM 962 N N . ASN A 1 122 ? 10.275 -5.827 -6.559 1.00 93.06 122 ASN A N 1
ATOM 963 C CA . ASN A 1 122 ? 10.323 -7.203 -6.073 1.00 93.06 122 ASN A CA 1
ATOM 964 C C . ASN A 1 122 ? 11.719 -7.516 -5.528 1.00 93.06 122 ASN A C 1
ATOM 966 O O . ASN A 1 122 ? 11.872 -8.021 -4.417 1.00 93.06 122 ASN A O 1
ATOM 970 N N . VAL A 1 123 ? 12.742 -7.193 -6.324 1.00 91.56 123 VAL A N 1
ATOM 971 C CA . VAL A 1 123 ? 14.144 -7.528 -6.062 1.00 91.56 123 VAL A CA 1
ATOM 972 C C . VAL A 1 123 ? 15.016 -6.324 -6.393 1.00 91.56 123 VAL A C 1
ATOM 974 O O . VAL A 1 123 ? 14.814 -5.666 -7.410 1.00 91.56 123 VAL A O 1
ATOM 977 N N . CYS A 1 124 ? 16.004 -6.049 -5.544 1.00 89.31 124 CYS A N 1
ATOM 978 C CA . CYS A 1 124 ? 17.000 -5.003 -5.747 1.00 89.31 124 CYS A CA 1
ATOM 979 C C . CYS A 1 124 ? 18.375 -5.534 -5.321 1.00 89.31 124 CYS A C 1
ATOM 981 O O . CYS A 1 124 ? 18.599 -5.819 -4.145 1.00 89.31 124 CYS A O 1
ATOM 983 N N . LEU A 1 125 ? 19.281 -5.713 -6.283 1.00 86.69 125 LEU A N 1
ATOM 984 C CA . LEU A 1 125 ? 20.635 -6.229 -6.075 1.00 86.69 125 LEU A CA 1
ATOM 985 C C . LEU A 1 125 ? 21.658 -5.157 -6.454 1.00 86.69 125 LEU A C 1
ATOM 987 O O . LEU A 1 125 ? 21.508 -4.575 -7.526 1.00 86.69 125 LEU A O 1
ATOM 991 N N . PRO A 1 126 ? 22.736 -4.934 -5.678 1.00 77.25 126 PRO A N 1
ATOM 992 C CA . PRO A 1 126 ? 23.021 -5.463 -4.351 1.00 77.25 126 PRO A CA 1
ATOM 993 C C . PRO A 1 126 ? 22.112 -4.811 -3.294 1.00 77.25 126 PRO A C 1
ATOM 995 O O . PRO A 1 126 ? 21.507 -3.769 -3.522 1.00 77.25 126 PRO A O 1
ATOM 998 N N . GLY A 1 127 ? 21.987 -5.455 -2.136 1.00 66.19 127 GLY A N 1
ATOM 999 C CA . GLY A 1 127 ? 20.963 -5.132 -1.135 1.00 66.19 127 GLY A CA 1
ATOM 1000 C C . GLY A 1 127 ? 21.174 -3.859 -0.304 1.00 66.19 127 GLY A C 1
ATOM 1001 O O . GLY A 1 127 ? 20.513 -3.726 0.718 1.00 66.19 127 GLY A O 1
ATOM 1002 N N . ASP A 1 128 ? 22.080 -2.947 -0.674 1.00 70.06 128 ASP A N 1
ATOM 1003 C CA . ASP A 1 128 ? 22.289 -1.684 0.058 1.00 70.06 128 ASP A CA 1
ATOM 1004 C C . ASP A 1 128 ? 21.293 -0.577 -0.336 1.00 70.06 128 ASP A C 1
ATOM 1006 O O . ASP A 1 128 ? 21.276 0.488 0.281 1.00 70.06 128 ASP A O 1
ATOM 1010 N N . GLY A 1 129 ? 20.454 -0.837 -1.345 1.00 75.25 129 GLY A N 1
ATOM 1011 C CA . GLY A 1 129 ? 19.287 -0.039 -1.715 1.00 75.25 129 GLY A CA 1
ATOM 1012 C C . GLY A 1 129 ? 19.602 1.284 -2.410 1.00 75.25 129 GLY A C 1
ATOM 1013 O O . GLY A 1 129 ? 18.720 1.869 -3.019 1.00 75.25 129 GLY A O 1
ATOM 1014 N N . GLN A 1 130 ? 20.832 1.789 -2.398 1.00 85.12 130 GLN A N 1
ATOM 1015 C CA . GLN A 1 130 ? 21.150 3.041 -3.092 1.00 85.12 130 GLN A CA 1
ATOM 1016 C C . GLN A 1 130 ? 21.110 2.843 -4.607 1.00 85.12 130 GLN A C 1
ATOM 1018 O O . GLN A 1 130 ? 21.847 2.007 -5.122 1.00 85.12 130 GLN A O 1
ATOM 1023 N N . VAL A 1 131 ? 20.322 3.645 -5.339 1.00 84.00 131 VAL A N 1
ATOM 1024 C CA . VAL A 1 131 ? 20.134 3.465 -6.795 1.00 84.00 131 VAL A CA 1
ATOM 1025 C C . VAL A 1 131 ? 21.448 3.348 -7.578 1.00 84.00 131 VAL A C 1
ATOM 1027 O O . VAL A 1 131 ? 21.551 2.543 -8.496 1.00 84.00 131 VAL A O 1
ATOM 1030 N N . GLN A 1 132 ? 22.477 4.107 -7.188 1.00 81.81 132 GLN A N 1
ATOM 1031 C CA . GLN A 1 132 ? 23.788 4.111 -7.847 1.00 81.81 132 GLN A CA 1
ATOM 1032 C C . GLN A 1 132 ? 24.523 2.774 -7.711 1.00 81.81 132 GLN A C 1
ATOM 1034 O O . GLN A 1 132 ? 25.347 2.424 -8.554 1.00 81.81 132 GLN A O 1
ATOM 1039 N N . ASN A 1 133 ? 24.211 2.027 -6.656 1.00 85.06 133 ASN A N 1
ATOM 1040 C CA . ASN A 1 133 ? 24.809 0.738 -6.369 1.00 85.06 133 ASN A CA 1
ATOM 1041 C C . ASN A 1 133 ? 23.989 -0.406 -6.970 1.00 85.06 133 ASN A C 1
ATOM 1043 O O . ASN A 1 133 ? 24.544 -1.490 -7.146 1.00 85.06 133 ASN A O 1
ATOM 1047 N N . VAL A 1 134 ? 22.727 -0.168 -7.359 1.00 86.06 134 VAL A N 1
ATOM 1048 C CA . VAL A 1 134 ? 21.835 -1.174 -7.950 1.00 86.06 134 VAL A CA 1
ATOM 1049 C C . VAL A 1 134 ? 22.386 -1.692 -9.278 1.00 86.06 134 VAL A C 1
ATOM 1051 O O . VAL A 1 134 ? 22.447 -1.003 -10.295 1.00 86.06 134 VAL A O 1
ATOM 1054 N N . ARG A 1 135 ? 22.765 -2.967 -9.269 1.00 88.88 135 ARG A N 1
ATOM 1055 C CA . ARG A 1 135 ? 23.182 -3.764 -10.427 1.00 88.88 135 ARG A CA 1
ATOM 1056 C C . ARG A 1 135 ? 22.000 -4.317 -11.203 1.00 88.88 135 ARG A C 1
ATOM 1058 O O . ARG A 1 135 ? 22.081 -4.447 -12.422 1.00 88.88 135 ARG A O 1
ATOM 1065 N N . GLU A 1 136 ? 20.941 -4.692 -10.502 1.00 90.62 136 GLU A N 1
ATOM 1066 C CA . GLU A 1 136 ? 19.755 -5.276 -11.109 1.00 90.62 136 GLU A CA 1
ATOM 1067 C C . GLU A 1 136 ? 18.541 -5.045 -10.216 1.00 90.62 136 GLU A C 1
ATOM 1069 O O . GLU A 1 136 ? 18.599 -5.261 -9.005 1.00 90.62 136 GLU A O 1
ATOM 1074 N N . MET A 1 137 ? 17.446 -4.606 -10.826 1.00 93.69 137 MET A N 1
ATOM 1075 C CA . MET A 1 137 ? 16.179 -4.376 -10.152 1.00 93.69 137 MET A CA 1
ATOM 1076 C C . MET A 1 137 ? 15.072 -5.076 -10.919 1.00 93.69 137 MET A C 1
ATOM 1078 O O . MET A 1 137 ? 14.953 -4.904 -12.130 1.00 93.69 137 MET A O 1
ATOM 1082 N N . GLU A 1 138 ? 14.254 -5.844 -10.215 1.00 94.94 138 GLU A N 1
ATOM 1083 C CA . GLU A 1 138 ? 13.041 -6.430 -10.766 1.00 94.94 138 GLU A CA 1
ATOM 1084 C C . GLU A 1 138 ? 11.834 -5.654 -10.249 1.00 94.94 138 GLU A C 1
ATOM 1086 O O . GLU A 1 138 ? 11.635 -5.519 -9.038 1.00 94.94 138 GLU A O 1
ATOM 1091 N N . LEU A 1 139 ? 11.027 -5.164 -11.183 1.00 96.00 139 LEU A N 1
ATOM 1092 C CA . LEU A 1 139 ? 9.781 -4.466 -10.927 1.00 96.00 139 LEU A CA 1
ATOM 1093 C C . LEU A 1 139 ? 8.598 -5.337 -11.342 1.00 96.00 139 LEU A C 1
ATOM 1095 O O . LEU A 1 139 ? 8.572 -5.865 -12.450 1.00 96.00 139 LEU A O 1
ATOM 1099 N N . SER A 1 140 ? 7.573 -5.403 -10.503 1.00 95.94 140 SER A N 1
ATOM 1100 C CA . SER A 1 140 ? 6.227 -5.768 -10.935 1.00 95.94 140 SER A CA 1
ATOM 1101 C C . SER A 1 140 ? 5.581 -4.546 -11.586 1.00 95.94 140 SER A C 1
ATOM 1103 O O . SER A 1 140 ? 5.228 -3.593 -10.888 1.00 95.94 140 SER A O 1
ATOM 1105 N N . PHE A 1 141 ? 5.443 -4.572 -12.910 1.00 95.81 141 PHE A N 1
ATOM 1106 C CA . PHE A 1 141 ? 4.764 -3.567 -13.722 1.00 95.81 141 PHE A CA 1
ATOM 1107 C C . PHE A 1 141 ? 3.249 -3.826 -13.723 1.00 95.81 141 PHE A C 1
ATOM 1109 O O . PHE A 1 141 ? 2.802 -4.809 -14.326 1.00 95.81 141 PHE A O 1
ATOM 1116 N N . PRO A 1 142 ? 2.443 -2.995 -13.039 1.00 92.50 142 PRO A N 1
ATOM 1117 C CA . PRO A 1 142 ? 1.012 -3.238 -12.921 1.00 92.50 142 PRO A CA 1
ATOM 1118 C C . PRO A 1 142 ? 0.275 -3.006 -14.240 1.00 92.50 142 PRO A C 1
ATOM 1120 O O . PRO A 1 142 ? 0.595 -2.081 -14.989 1.00 92.50 142 PRO A O 1
ATOM 1123 N N . GLN A 1 143 ? -0.764 -3.803 -14.492 1.00 87.38 143 GLN A N 1
ATOM 1124 C CA . GLN A 1 143 ? -1.631 -3.648 -15.655 1.00 87.38 143 GLN A CA 1
ATOM 1125 C C . GLN A 1 143 ? -3.110 -3.634 -15.263 1.00 87.38 143 GLN A C 1
ATOM 1127 O O . GLN A 1 143 ? -3.522 -4.407 -14.397 1.00 87.38 143 GLN A O 1
ATOM 1132 N N . PRO A 1 144 ? -3.939 -2.801 -15.920 1.00 82.12 144 PRO A N 1
ATOM 1133 C CA . PRO A 1 144 ? -5.378 -2.820 -15.688 1.00 82.12 144 PRO A CA 1
ATOM 1134 C C . PRO A 1 144 ? -5.970 -4.200 -16.005 1.00 82.12 144 PRO A C 1
ATOM 1136 O O . PRO A 1 144 ? -5.831 -4.688 -17.127 1.00 82.12 144 PRO A O 1
ATOM 1139 N N . GLY A 1 145 ? -6.625 -4.819 -15.019 1.00 80.69 145 GLY A N 1
ATOM 1140 C CA . GLY A 1 145 ? -7.340 -6.092 -15.175 1.00 80.69 145 GLY A CA 1
ATOM 1141 C C . GLY A 1 145 ? -6.462 -7.324 -15.445 1.00 80.69 145 GLY A C 1
ATOM 1142 O O . GLY A 1 145 ? -6.999 -8.372 -15.803 1.00 80.69 145 GLY A O 1
ATOM 1143 N N . MET A 1 146 ? -5.133 -7.212 -15.318 1.00 85.06 146 MET A N 1
ATOM 1144 C CA . MET A 1 146 ? -4.167 -8.269 -15.656 1.00 85.06 146 MET A CA 1
ATOM 1145 C C . MET A 1 146 ? -3.054 -8.375 -14.615 1.00 85.06 146 MET A C 1
ATOM 1147 O O . MET A 1 146 ? -2.613 -7.364 -14.071 1.00 85.06 146 MET A O 1
ATOM 1151 N N . LYS A 1 147 ? -2.567 -9.597 -14.353 1.00 88.31 147 LYS A N 1
ATOM 1152 C CA . LYS A 1 147 ? -1.485 -9.819 -13.379 1.00 88.31 147 LYS A CA 1
ATOM 1153 C C . LYS A 1 147 ? -0.266 -8.941 -13.710 1.00 88.31 147 LYS A C 1
ATOM 1155 O O . LYS A 1 147 ? 0.078 -8.843 -14.889 1.00 88.31 147 LYS A O 1
ATOM 1160 N N . PRO A 1 148 ? 0.417 -8.366 -12.704 1.00 92.19 148 PRO A N 1
ATOM 1161 C CA . PRO A 1 148 ? 1.613 -7.570 -12.934 1.00 92.19 148 PRO A CA 1
ATOM 1162 C C . PRO A 1 148 ? 2.685 -8.368 -13.675 1.00 92.19 148 PRO A C 1
ATOM 1164 O O . PRO A 1 148 ? 2.924 -9.543 -13.381 1.00 92.19 148 PRO A O 1
ATOM 1167 N N . GLU A 1 149 ? 3.341 -7.715 -14.626 1.00 93.81 149 GLU A N 1
ATOM 1168 C CA . GLU A 1 149 ? 4.418 -8.312 -15.412 1.00 93.81 149 GLU A CA 1
ATOM 1169 C C . GLU A 1 149 ? 5.773 -7.963 -14.803 1.00 93.81 149 GLU A C 1
ATOM 1171 O O . GLU A 1 149 ? 5.994 -6.835 -14.373 1.00 93.81 149 GLU A O 1
ATOM 1176 N N . ALA A 1 150 ? 6.713 -8.906 -14.795 1.00 94.88 150 ALA A N 1
ATOM 1177 C CA . ALA A 1 150 ? 8.068 -8.620 -14.340 1.00 94.88 150 ALA A CA 1
ATOM 1178 C C . ALA A 1 150 ? 8.825 -7.792 -15.390 1.00 94.88 150 ALA A C 1
ATOM 1180 O O . ALA A 1 150 ? 8.858 -8.159 -16.566 1.00 94.88 150 ALA A O 1
ATOM 1181 N N . VAL A 1 151 ? 9.475 -6.714 -14.963 1.00 95.94 151 VAL A N 1
ATOM 1182 C CA . VAL A 1 151 ? 10.353 -5.871 -15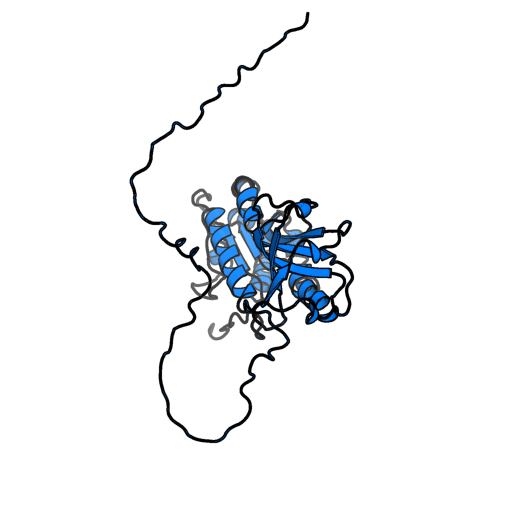.780 1.00 95.94 151 VAL A CA 1
ATOM 1183 C C . VAL A 1 151 ? 11.695 -5.738 -15.075 1.00 95.94 151 VAL A C 1
ATOM 1185 O O . VAL A 1 151 ? 11.745 -5.413 -13.892 1.00 95.94 151 VAL A O 1
ATOM 1188 N N . ILE A 1 152 ? 12.787 -5.967 -15.802 1.00 94.88 152 ILE A N 1
ATOM 1189 C CA . ILE A 1 152 ? 14.142 -5.873 -15.253 1.00 94.88 152 ILE A CA 1
ATOM 1190 C C . ILE A 1 152 ? 14.779 -4.547 -15.670 1.00 94.88 152 ILE A C 1
ATOM 1192 O O . ILE A 1 152 ? 14.866 -4.242 -16.861 1.00 94.88 152 ILE A O 1
ATOM 1196 N N . LEU A 1 153 ? 15.281 -3.796 -14.690 1.00 93.19 153 LEU A N 1
ATOM 1197 C CA . LEU A 1 153 ? 16.132 -2.626 -14.887 1.00 93.19 153 LEU A CA 1
ATOM 1198 C C . LEU A 1 153 ? 17.583 -2.953 -14.542 1.00 93.19 153 LEU A C 1
ATOM 1200 O O . LEU A 1 153 ? 17.880 -3.551 -13.506 1.00 93.19 153 LEU A O 1
ATOM 1204 N N . ARG A 1 154 ? 18.504 -2.507 -15.396 1.00 91.44 154 ARG A N 1
ATOM 1205 C CA . ARG A 1 154 ? 19.950 -2.511 -15.141 1.00 91.44 154 ARG A CA 1
ATOM 1206 C C . ARG A 1 154 ? 20.430 -1.072 -14.940 1.00 91.44 154 ARG A C 1
ATOM 1208 O O . ARG A 1 154 ? 19.779 -0.155 -15.432 1.00 91.44 154 ARG A O 1
ATOM 1215 N N . PRO A 1 155 ? 21.604 -0.837 -14.331 1.00 89.69 155 PRO A N 1
ATOM 1216 C CA . PRO A 1 155 ? 22.101 0.517 -14.079 1.00 89.69 155 PRO A CA 1
ATOM 1217 C C . PRO A 1 155 ? 22.178 1.385 -15.338 1.00 89.69 155 PRO A C 1
ATOM 1219 O O . PRO A 1 155 ? 21.873 2.568 -15.296 1.00 89.69 155 PRO A O 1
ATOM 1222 N N . ARG A 1 156 ? 22.498 0.792 -16.495 1.00 90.62 156 ARG A N 1
ATOM 1223 C CA . ARG A 1 156 ? 22.516 1.511 -17.779 1.00 90.62 156 ARG A CA 1
ATOM 1224 C C . ARG A 1 156 ? 21.141 2.007 -18.237 1.00 90.62 156 ARG A C 1
ATOM 1226 O O . ARG A 1 156 ? 21.084 2.801 -19.167 1.00 90.62 156 ARG A O 1
ATOM 1233 N N . ASP A 1 157 ? 20.059 1.440 -17.721 1.00 92.25 157 ASP A N 1
ATOM 1234 C CA . ASP A 1 157 ? 18.691 1.779 -18.113 1.00 92.25 157 ASP A CA 1
ATOM 1235 C C . ASP A 1 157 ? 18.156 2.958 -17.289 1.00 92.25 157 ASP A C 1
ATOM 1237 O O . ASP A 1 157 ? 17.194 3.587 -17.708 1.00 92.25 157 ASP A O 1
ATOM 1241 N N . ILE A 1 158 ? 18.799 3.291 -16.165 1.00 91.06 158 ILE A N 1
ATOM 1242 C CA . ILE A 1 158 ? 18.417 4.374 -15.252 1.00 91.06 158 ILE A CA 1
ATOM 1243 C C . ILE A 1 158 ? 19.164 5.657 -15.641 1.00 91.06 158 ILE A C 1
ATOM 1245 O O . ILE A 1 158 ? 20.355 5.625 -15.962 1.00 91.06 158 ILE A O 1
ATOM 1249 N N . ALA A 1 159 ? 18.478 6.800 -15.624 1.00 89.75 159 ALA A N 1
ATOM 1250 C CA . ALA A 1 159 ? 19.107 8.087 -15.901 1.00 89.75 159 ALA A CA 1
ATOM 1251 C C . ALA A 1 159 ? 20.082 8.494 -14.776 1.00 89.75 159 ALA A C 1
ATOM 1253 O O . ALA A 1 159 ? 19.730 8.491 -13.600 1.00 89.75 159 ALA A O 1
ATOM 1254 N N . THR A 1 160 ? 21.304 8.909 -15.129 1.00 81.38 160 THR A N 1
ATOM 1255 C CA . THR A 1 160 ? 22.378 9.239 -14.164 1.00 81.38 160 THR A CA 1
ATOM 1256 C C . THR A 1 160 ? 22.048 10.412 -13.232 1.00 81.38 160 THR A C 1
ATOM 1258 O O . THR A 1 160 ? 22.546 10.468 -12.111 1.00 81.38 160 THR A O 1
ATOM 1261 N N . HIS A 1 161 ? 21.202 11.339 -13.683 1.00 79.06 161 HIS A N 1
ATOM 1262 C CA . HIS A 1 161 ? 20.744 12.506 -12.918 1.00 79.06 161 HIS A CA 1
ATOM 1263 C C . HIS A 1 161 ? 19.218 12.552 -12.803 1.00 79.06 161 HIS A C 1
ATOM 1265 O O . HIS A 1 161 ? 18.649 13.623 -12.608 1.00 79.06 161 HIS A O 1
ATOM 1271 N N . GLY A 1 162 ? 18.565 11.406 -12.998 1.00 75.00 162 GLY A N 1
ATOM 1272 C CA . GLY A 1 162 ? 17.114 11.343 -12.989 1.00 75.00 162 GLY A CA 1
ATOM 1273 C C . GLY A 1 162 ? 16.536 11.425 -11.583 1.00 75.00 162 GLY A C 1
ATOM 1274 O O . GLY A 1 162 ? 17.160 10.983 -10.614 1.00 75.00 162 GLY A O 1
ATOM 1275 N N . ASN A 1 163 ? 15.325 11.966 -11.474 1.00 84.38 163 ASN A N 1
ATOM 1276 C CA . ASN A 1 163 ? 14.580 11.923 -10.222 1.00 84.38 163 ASN A CA 1
ATOM 1277 C C . ASN A 1 163 ? 14.022 10.518 -9.974 1.00 84.38 163 ASN A C 1
ATOM 1279 O O . ASN A 1 163 ? 13.557 9.831 -10.886 1.00 84.38 163 ASN A O 1
ATOM 1283 N N . ILE A 1 164 ? 14.034 10.112 -8.706 1.00 89.44 164 ILE A N 1
ATOM 1284 C CA . ILE A 1 164 ? 13.406 8.881 -8.231 1.00 89.44 164 ILE A CA 1
ATOM 1285 C C . ILE A 1 164 ? 12.367 9.277 -7.202 1.00 89.44 164 ILE A C 1
ATOM 1287 O O . ILE A 1 164 ? 12.669 9.987 -6.244 1.00 89.44 164 ILE A O 1
ATOM 1291 N N . GLN A 1 165 ? 11.141 8.820 -7.414 1.00 93.38 165 GLN A N 1
ATOM 1292 C CA . GLN A 1 165 ? 10.031 9.071 -6.505 1.00 93.38 165 GLN A CA 1
ATOM 1293 C C . GLN A 1 165 ? 9.582 7.726 -5.946 1.00 93.38 165 GLN A C 1
ATOM 1295 O O . GLN A 1 165 ? 9.143 6.861 -6.701 1.00 93.38 165 GLN A O 1
ATOM 1300 N N . GLY A 1 166 ? 9.761 7.531 -4.640 1.00 94.50 166 GLY A N 1
ATOM 1301 C CA . GLY A 1 166 ? 9.363 6.314 -3.936 1.00 94.50 166 GLY A CA 1
ATOM 1302 C C . GLY A 1 166 ? 8.039 6.498 -3.209 1.00 94.50 166 GLY A C 1
ATOM 1303 O O . GLY A 1 166 ? 7.785 7.570 -2.660 1.00 94.50 166 GLY A O 1
ATOM 1304 N N . TYR A 1 167 ? 7.236 5.443 -3.142 1.00 95.62 167 TYR A N 1
ATOM 1305 C CA . TYR A 1 167 ? 5.895 5.467 -2.573 1.00 95.62 167 TYR A CA 1
ATOM 1306 C C . TYR A 1 167 ? 5.600 4.232 -1.718 1.00 95.62 167 TYR A C 1
ATOM 1308 O O . TYR A 1 167 ? 6.026 3.117 -2.036 1.00 95.62 167 TYR A O 1
ATOM 1316 N N . CYS A 1 168 ? 4.792 4.442 -0.678 1.00 95.31 168 CYS A N 1
ATOM 1317 C CA . CYS A 1 168 ? 4.169 3.393 0.131 1.00 95.31 168 CYS A CA 1
ATOM 1318 C C . CYS A 1 168 ? 2.650 3.413 -0.038 1.00 95.31 168 CYS A C 1
ATOM 1320 O O . CYS A 1 168 ? 2.063 4.455 -0.328 1.00 95.31 168 CYS A O 1
ATOM 1322 N N . ILE A 1 169 ? 2.015 2.273 0.216 1.00 94.69 169 ILE A N 1
ATOM 1323 C CA . ILE A 1 169 ? 0.562 2.157 0.305 1.00 94.69 169 ILE A CA 1
ATOM 1324 C C . ILE A 1 169 ? 0.084 2.722 1.647 1.00 94.69 169 ILE A C 1
ATOM 1326 O O . ILE A 1 169 ? 0.629 2.406 2.708 1.00 94.69 169 ILE A O 1
ATOM 1330 N N . ARG A 1 170 ? -0.951 3.557 1.604 1.00 92.88 170 ARG A N 1
ATOM 1331 C CA . ARG A 1 170 ? -1.585 4.151 2.783 1.00 92.88 170 ARG A CA 1
ATOM 1332 C C . ARG A 1 170 ? -2.452 3.122 3.503 1.00 92.88 170 ARG A C 1
ATOM 1334 O O . ARG A 1 170 ? -3.226 2.396 2.881 1.00 92.88 170 ARG A O 1
ATOM 1341 N N . VAL A 1 171 ? -2.360 3.109 4.827 1.00 92.25 171 VAL A N 1
ATOM 1342 C CA . VAL A 1 171 ? -3.270 2.386 5.719 1.00 92.25 171 VAL A CA 1
ATOM 1343 C C . VAL A 1 171 ? -3.878 3.410 6.663 1.00 92.25 171 VAL A C 1
ATOM 1345 O O . VAL A 1 171 ? -3.167 3.960 7.505 1.00 92.25 171 VAL A O 1
ATOM 1348 N N . LYS A 1 172 ? -5.174 3.693 6.513 1.00 90.62 172 LYS A N 1
ATOM 1349 C CA . LYS A 1 172 ? -5.884 4.607 7.408 1.00 90.62 172 LYS A CA 1
ATOM 1350 C C . LYS A 1 172 ? -6.076 3.928 8.756 1.00 90.62 172 LYS A C 1
ATOM 1352 O O . LYS A 1 172 ? -6.601 2.817 8.809 1.00 90.62 172 LYS A O 1
ATOM 1357 N N . ILE A 1 173 ? -5.666 4.583 9.834 1.00 90.56 173 ILE A N 1
ATOM 1358 C CA . ILE A 1 173 ? -5.869 4.090 11.197 1.00 90.56 173 ILE A CA 1
ATOM 1359 C C . ILE A 1 173 ? -6.738 5.093 11.944 1.00 90.56 173 ILE A C 1
ATOM 1361 O O . ILE A 1 173 ? -6.318 6.227 12.157 1.00 90.56 173 ILE A O 1
ATOM 1365 N N . LEU A 1 174 ? -7.929 4.643 12.331 1.00 90.31 174 LEU A N 1
ATOM 1366 C CA . LEU A 1 174 ? -8.887 5.350 13.175 1.00 90.31 174 LEU A CA 1
ATOM 1367 C C . LEU A 1 174 ? -8.873 4.665 14.538 1.00 90.31 174 LEU A C 1
ATOM 1369 O O . LEU A 1 174 ? -9.503 3.624 14.713 1.00 90.31 174 LEU A O 1
ATOM 1373 N N . ALA A 1 175 ? -8.063 5.175 15.457 1.00 90.25 175 ALA A N 1
ATOM 1374 C CA . ALA A 1 175 ? -7.748 4.510 16.719 1.00 90.25 175 ALA A CA 1
ATOM 1375 C C . ALA A 1 175 ? -7.596 5.534 17.853 1.00 90.25 175 ALA A C 1
ATOM 1377 O O . ALA A 1 175 ? -7.323 6.704 17.585 1.00 90.25 175 ALA A O 1
ATOM 1378 N N . SER A 1 176 ? -7.788 5.105 19.107 1.00 90.69 176 SER A N 1
ATOM 1379 C CA . SER A 1 176 ? -7.602 5.989 20.261 1.00 90.69 176 SER A CA 1
ATOM 1380 C C . SER A 1 176 ? -6.113 6.283 20.436 1.00 90.69 176 SER A C 1
ATOM 1382 O O . SER A 1 176 ? -5.260 5.602 19.854 1.00 90.69 176 SER A O 1
ATOM 1384 N N . GLU A 1 177 ? -5.760 7.261 21.270 1.00 89.50 177 GLU A N 1
ATOM 1385 C CA . GLU A 1 177 ? -4.348 7.538 21.555 1.00 89.50 177 GLU A CA 1
ATOM 1386 C C . GLU A 1 177 ? -3.604 6.312 22.110 1.00 89.50 177 GLU A C 1
ATOM 1388 O O . GLU A 1 177 ? -2.419 6.121 21.827 1.00 89.50 177 GLU A O 1
ATOM 1393 N N . GLU A 1 178 ? -4.260 5.472 22.917 1.00 88.56 178 GLU A N 1
ATOM 1394 C CA . GLU A 1 178 ? -3.649 4.249 23.440 1.00 88.56 178 GLU A CA 1
ATOM 1395 C C . GLU A 1 178 ? -3.479 3.179 22.371 1.00 88.56 178 GLU A C 1
ATOM 1397 O O . GLU A 1 178 ? -2.396 2.610 22.266 1.00 88.56 178 GLU A O 1
ATOM 1402 N N . GLU A 1 179 ? -4.498 2.945 21.546 1.00 90.62 179 GLU A N 1
ATOM 1403 C CA . GLU A 1 179 ? -4.391 1.999 20.433 1.00 90.62 179 GLU A CA 1
ATOM 1404 C C . GLU A 1 179 ? -3.311 2.458 19.436 1.00 90.62 179 GLU A C 1
ATOM 1406 O O . GLU A 1 179 ? -2.543 1.642 18.931 1.00 90.62 179 GLU A O 1
ATOM 1411 N N . TYR A 1 180 ? -3.160 3.765 19.201 1.00 90.06 180 TYR A N 1
ATOM 1412 C CA . TYR A 1 180 ? -2.102 4.304 18.343 1.00 90.06 180 TYR A CA 1
ATOM 1413 C C . TYR A 1 180 ? -0.686 4.021 18.873 1.00 90.06 180 TYR A C 1
ATOM 1415 O O . TYR A 1 180 ? 0.229 3.731 18.092 1.00 90.06 180 TYR A O 1
ATOM 1423 N N . LYS A 1 181 ? -0.494 4.037 20.200 1.00 91.25 181 LYS A N 1
ATOM 1424 C CA . LYS A 1 181 ? 0.794 3.684 20.828 1.00 91.25 181 LYS A CA 1
ATOM 1425 C C . LYS A 1 181 ? 1.196 2.237 20.561 1.00 91.25 181 LYS A C 1
ATOM 1427 O O . LYS A 1 181 ? 2.397 1.954 20.551 1.00 91.25 181 LYS A O 1
ATOM 1432 N N . ASP A 1 182 ? 0.237 1.350 20.303 1.00 91.69 182 ASP A N 1
ATOM 1433 C CA . ASP A 1 182 ? 0.552 -0.002 19.857 1.00 91.69 182 ASP A CA 1
ATOM 1434 C C . ASP A 1 182 ? 1.180 0.038 18.466 1.00 91.69 182 ASP A C 1
ATOM 1436 O O . ASP A 1 182 ? 2.215 -0.581 18.251 1.00 91.69 182 ASP A O 1
ATOM 1440 N N . PHE A 1 183 ? 0.611 0.795 17.524 1.00 91.69 183 PHE A N 1
ATOM 1441 C CA . PHE A 1 183 ? 1.065 0.818 16.130 1.00 91.69 183 PHE A CA 1
ATOM 1442 C C . PHE A 1 183 ? 2.401 1.527 15.922 1.00 91.69 183 PHE A C 1
ATOM 1444 O O . PHE A 1 183 ? 3.209 1.053 15.121 1.00 91.69 183 PHE A O 1
ATOM 1451 N N . ILE A 1 184 ? 2.677 2.621 16.637 1.00 90.75 184 ILE A N 1
ATOM 1452 C CA . ILE A 1 184 ? 3.882 3.433 16.393 1.00 90.75 184 ILE A CA 1
ATOM 1453 C C . ILE A 1 184 ? 5.183 2.633 16.573 1.00 90.75 184 ILE A C 1
ATOM 1455 O O . ILE A 1 184 ? 6.144 2.806 15.827 1.00 90.75 184 ILE A O 1
ATOM 1459 N N . GLN A 1 185 ? 5.196 1.664 17.493 1.00 90.62 185 GLN A N 1
ATOM 1460 C CA . GLN A 1 185 ? 6.345 0.780 17.725 1.00 90.62 185 GLN A CA 1
ATOM 1461 C C . GLN A 1 185 ? 6.615 -0.170 16.543 1.00 90.62 185 GLN A C 1
ATOM 1463 O O . GLN A 1 185 ? 7.721 -0.691 16.393 1.00 90.62 185 GLN A O 1
ATOM 1468 N N . TYR A 1 186 ? 5.612 -0.379 15.687 1.00 91.88 186 TYR A N 1
ATOM 1469 C CA . TYR A 1 186 ? 5.650 -1.255 14.517 1.00 91.88 186 TYR A CA 1
ATOM 1470 C C . TYR A 1 186 ? 5.715 -0.489 13.200 1.00 91.88 186 TYR A C 1
ATOM 1472 O O . TYR A 1 186 ? 5.766 -1.123 12.146 1.00 91.88 186 TYR A O 1
ATOM 1480 N N . GLU A 1 187 ? 5.770 0.844 13.230 1.00 91.38 187 GLU A N 1
ATOM 1481 C CA . GLU A 1 187 ? 5.801 1.673 12.024 1.00 91.38 187 GLU A CA 1
ATOM 1482 C C . GLU A 1 187 ? 6.914 1.232 11.065 1.00 91.38 187 GLU A C 1
ATOM 1484 O O . GLU A 1 187 ? 6.683 1.072 9.867 1.00 91.38 187 GLU A O 1
ATOM 1489 N N . ARG A 1 188 ? 8.103 0.923 11.600 1.00 92.31 188 ARG A N 1
ATOM 1490 C CA . ARG A 1 188 ? 9.225 0.402 10.807 1.00 92.31 188 ARG A CA 1
ATOM 1491 C C . ARG A 1 188 ? 8.867 -0.885 10.059 1.00 92.31 188 ARG A C 1
ATOM 1493 O O . ARG A 1 188 ? 9.216 -1.011 8.894 1.00 92.31 188 ARG A O 1
ATOM 1500 N N . LEU A 1 189 ? 8.166 -1.820 10.700 1.00 93.56 189 LEU A N 1
ATOM 1501 C CA . LEU A 1 189 ? 7.807 -3.107 10.095 1.00 93.56 189 LEU A CA 1
ATOM 1502 C C . LEU A 1 189 ? 6.739 -2.955 9.006 1.00 93.56 189 LEU A C 1
ATOM 1504 O O . LEU A 1 189 ? 6.804 -3.637 7.984 1.00 93.56 189 LEU A O 1
ATOM 1508 N N . PHE A 1 190 ? 5.779 -2.046 9.192 1.00 94.44 190 PHE A N 1
ATOM 1509 C CA . PHE A 1 190 ? 4.813 -1.704 8.144 1.00 94.44 190 PHE A CA 1
ATOM 1510 C C . PHE A 1 190 ? 5.503 -1.060 6.945 1.00 94.44 190 PHE A C 1
ATOM 1512 O O . PHE A 1 190 ? 5.280 -1.462 5.804 1.00 94.44 190 PHE A O 1
ATOM 1519 N N . ARG A 1 191 ? 6.406 -0.125 7.219 1.00 92.50 191 ARG A N 1
ATOM 1520 C CA . ARG A 1 191 ? 7.189 0.600 6.224 1.00 92.50 191 ARG A CA 1
ATOM 1521 C C . ARG A 1 191 ? 8.110 -0.320 5.429 1.00 92.50 191 ARG A C 1
ATOM 1523 O O . ARG A 1 191 ? 8.080 -0.280 4.209 1.00 92.50 191 ARG A O 1
ATOM 1530 N N . GLU A 1 192 ? 8.825 -1.239 6.076 1.00 91.94 192 GLU A N 1
ATOM 1531 C CA . GLU A 1 192 ? 9.609 -2.294 5.406 1.00 91.94 192 GLU A CA 1
ATOM 1532 C C . GLU A 1 192 ? 8.743 -3.199 4.505 1.00 91.94 192 GLU A C 1
ATOM 1534 O O . GLU A 1 192 ? 9.212 -3.730 3.496 1.00 91.94 192 GLU A O 1
ATOM 1539 N N . ALA A 1 193 ? 7.459 -3.352 4.833 1.00 94.19 193 ALA A N 1
ATOM 1540 C CA . ALA A 1 193 ? 6.492 -4.072 4.014 1.00 94.19 193 ALA A CA 1
ATOM 1541 C C . ALA A 1 193 ? 5.833 -3.214 2.913 1.00 94.19 193 ALA A C 1
ATOM 1543 O O . ALA A 1 193 ? 5.023 -3.751 2.160 1.00 94.19 193 ALA A O 1
ATOM 1544 N N . GLY A 1 194 ? 6.189 -1.931 2.783 1.00 94.50 194 GLY A N 1
ATOM 1545 C CA . GLY A 1 194 ? 5.654 -1.012 1.773 1.00 94.50 194 GLY A CA 1
ATOM 1546 C C . GLY A 1 194 ? 4.377 -0.275 2.190 1.00 94.50 194 GLY A C 1
ATOM 1547 O O . GLY A 1 194 ? 3.673 0.244 1.325 1.00 94.50 194 GLY A O 1
ATOM 1548 N N . PHE A 1 195 ? 4.065 -0.221 3.489 1.00 94.88 195 PHE A N 1
ATOM 1549 C CA . PHE A 1 195 ? 2.876 0.440 4.034 1.00 94.88 195 PHE A CA 1
ATOM 1550 C C . PHE A 1 195 ? 3.238 1.595 4.959 1.00 94.88 195 PHE A C 1
ATOM 1552 O O . PHE A 1 195 ? 4.258 1.570 5.641 1.00 94.88 195 PHE A O 1
ATOM 1559 N N . VAL A 1 196 ? 2.370 2.593 5.043 1.00 92.94 196 VAL A N 1
ATOM 1560 C CA . VAL A 1 196 ? 2.515 3.682 6.009 1.00 92.94 196 VAL A CA 1
ATOM 1561 C C . VAL A 1 196 ? 1.170 4.068 6.591 1.00 92.94 196 VAL A C 1
ATOM 1563 O O . VAL A 1 196 ? 0.138 4.015 5.919 1.00 92.94 196 VAL A O 1
ATOM 1566 N N . PHE A 1 197 ? 1.199 4.430 7.867 1.00 89.62 197 PHE A N 1
ATOM 1567 C CA . PHE A 1 197 ? 0.012 4.829 8.594 1.00 89.62 197 PHE A CA 1
ATOM 1568 C C . PHE A 1 197 ? -0.403 6.240 8.206 1.00 89.62 197 PHE A C 1
ATOM 1570 O O . PHE A 1 197 ? 0.389 7.177 8.255 1.00 89.62 197 PHE A O 1
ATOM 1577 N N . ASP A 1 198 ? -1.671 6.372 7.861 1.00 86.88 198 ASP A N 1
ATOM 1578 C CA . ASP A 1 198 ? -2.392 7.632 7.852 1.00 86.88 198 ASP A CA 1
ATOM 1579 C C . ASP A 1 198 ? -3.260 7.629 9.113 1.00 86.88 198 ASP A C 1
ATOM 1581 O O . ASP A 1 198 ? -4.385 7.121 9.118 1.00 86.88 198 ASP A O 1
ATOM 1585 N N . PHE A 1 199 ? -2.664 8.061 10.224 1.00 81.94 199 PHE A N 1
ATOM 1586 C CA . PHE A 1 199 ? -3.359 8.121 11.502 1.00 81.94 199 PHE A CA 1
ATOM 1587 C C . PHE A 1 199 ? -4.277 9.337 11.541 1.00 81.94 199 PHE A C 1
ATOM 1589 O O . PHE A 1 199 ? -3.850 10.453 11.246 1.00 81.94 199 PHE A O 1
ATOM 1596 N N . ASN A 1 200 ? -5.525 9.108 11.936 1.00 72.31 200 ASN A N 1
ATOM 1597 C CA . ASN A 1 200 ? -6.450 10.172 12.267 1.00 72.31 200 ASN A CA 1
ATOM 1598 C C . ASN A 1 200 ? -7.395 9.711 13.379 1.00 72.31 200 ASN A C 1
ATOM 1600 O O . ASN A 1 200 ? -7.950 8.622 13.293 1.00 72.31 200 ASN A O 1
ATOM 1604 N N . ASP A 1 201 ? -7.598 10.535 14.397 1.00 68.50 201 ASP A N 1
ATOM 1605 C CA . ASP A 1 201 ? -8.617 10.346 15.432 1.00 68.50 201 ASP A CA 1
ATOM 1606 C C . ASP A 1 201 ? -9.904 11.143 15.135 1.00 68.50 201 ASP A C 1
ATOM 1608 O O . ASP A 1 201 ? -10.956 10.871 15.721 1.00 68.50 201 ASP A O 1
ATOM 1612 N N . ASN A 1 202 ? -9.847 12.076 14.178 1.00 72.88 202 ASN A N 1
ATOM 1613 C CA . ASN A 1 202 ? -10.929 12.974 13.811 1.00 72.88 202 ASN A CA 1
ATOM 1614 C C . ASN A 1 202 ? -12.102 12.226 13.173 1.00 72.88 202 ASN A C 1
ATOM 1616 O O . ASN A 1 202 ? -12.051 11.752 12.036 1.00 72.88 202 ASN A O 1
ATOM 1620 N N . THR A 1 203 ? -13.212 12.192 13.902 1.00 69.56 203 THR A N 1
ATOM 1621 C CA . THR A 1 203 ? -14.466 11.587 13.451 1.00 69.56 203 THR A CA 1
ATOM 1622 C C . THR A 1 203 ? -15.097 12.345 12.276 1.00 69.56 203 THR A C 1
ATOM 1624 O O . THR A 1 203 ? -15.867 11.752 11.522 1.00 69.56 203 THR A O 1
ATOM 1627 N N . LEU A 1 204 ? -14.766 13.632 12.085 1.00 65.56 204 LEU A N 1
ATOM 1628 C CA . LEU A 1 204 ? -15.338 14.462 11.015 1.00 65.56 204 LEU A CA 1
ATOM 1629 C C . LEU A 1 204 ? -14.994 13.934 9.620 1.00 65.56 204 LEU A C 1
ATOM 1631 O O . LEU A 1 204 ? -15.871 13.907 8.765 1.00 65.56 204 LEU A O 1
ATOM 1635 N N . ASP A 1 205 ? -13.788 13.397 9.420 1.00 68.00 205 ASP A N 1
ATOM 1636 C CA . ASP A 1 205 ? -13.368 12.809 8.142 1.00 68.00 205 ASP A CA 1
ATOM 1637 C C . ASP A 1 205 ? -14.300 11.678 7.671 1.00 68.00 205 ASP A C 1
ATOM 1639 O O . ASP A 1 205 ? -14.487 11.477 6.474 1.00 68.00 205 ASP A O 1
ATOM 1643 N N . LEU A 1 206 ? -14.891 10.925 8.607 1.00 72.94 206 LEU A N 1
ATOM 1644 C CA . LEU A 1 206 ? -15.847 9.858 8.296 1.00 72.94 206 LEU A CA 1
ATOM 1645 C C . LEU A 1 206 ? -17.273 10.370 8.079 1.00 72.94 206 LEU A C 1
ATOM 1647 O O . LEU A 1 206 ? -18.059 9.732 7.375 1.00 72.94 206 LEU A O 1
ATOM 1651 N N . LEU A 1 207 ? -17.635 11.479 8.718 1.00 71.81 207 LEU A N 1
ATOM 1652 C CA . LEU A 1 207 ? -18.965 12.080 8.615 1.00 71.81 207 LEU A CA 1
ATOM 1653 C C . LEU A 1 207 ? -19.105 12.923 7.343 1.00 71.81 207 LEU A C 1
ATOM 1655 O O . LEU A 1 207 ? -20.184 12.984 6.761 1.00 71.81 207 LEU A O 1
ATOM 1659 N N . GLU A 1 208 ? -18.005 13.511 6.877 1.00 68.50 208 GLU A N 1
ATOM 1660 C CA . GLU A 1 208 ? -17.926 14.317 5.656 1.00 68.50 208 GLU A CA 1
ATOM 1661 C C . GLU A 1 208 ? -17.687 13.484 4.392 1.00 68.50 208 GLU A C 1
ATOM 1663 O O . GLU A 1 208 ? -17.484 14.041 3.317 1.00 68.50 208 GLU A O 1
ATOM 1668 N N . LEU A 1 209 ? -17.741 12.151 4.492 1.00 66.62 209 LEU A N 1
ATOM 1669 C CA . LEU A 1 209 ? -17.593 11.249 3.356 1.00 66.62 209 LEU A CA 1
ATOM 1670 C C . LEU A 1 209 ? -18.679 11.495 2.298 1.00 66.62 209 LEU A C 1
ATOM 1672 O O . LEU A 1 209 ? -19.761 10.899 2.329 1.00 66.62 209 LEU A O 1
ATOM 1676 N N . SER A 1 210 ? -18.375 12.367 1.339 1.00 60.75 210 SER A N 1
ATOM 1677 C CA . SER A 1 210 ? -19.203 12.599 0.165 1.00 60.75 210 SER A CA 1
ATOM 1678 C C . SER A 1 210 ? -19.055 11.442 -0.823 1.00 60.75 210 SER A C 1
ATOM 1680 O O . SER A 1 210 ? -18.010 10.787 -0.888 1.00 60.75 210 SER A O 1
ATOM 1682 N N . GLU A 1 211 ? -20.080 11.207 -1.653 1.00 55.47 211 GLU A N 1
ATOM 1683 C CA . GLU A 1 211 ? -20.015 10.154 -2.675 1.00 55.47 211 GLU A CA 1
ATOM 1684 C C . GLU A 1 211 ? -18.830 10.330 -3.644 1.00 55.47 211 GLU A C 1
ATOM 1686 O O . GLU A 1 211 ? -18.308 9.343 -4.166 1.00 55.47 211 GLU A O 1
ATOM 1691 N N . THR A 1 212 ? -18.385 11.576 -3.830 1.00 52.06 212 THR A N 1
ATOM 1692 C CA . THR A 1 212 ? -17.270 11.992 -4.686 1.00 52.06 212 THR A CA 1
ATOM 1693 C C . THR A 1 212 ? -15.885 11.829 -4.051 1.00 52.06 212 THR A C 1
ATOM 1695 O O . THR A 1 212 ? -14.918 11.649 -4.790 1.00 52.06 212 THR A O 1
ATOM 1698 N N . ASP A 1 213 ? -15.769 11.821 -2.718 1.00 61.88 213 ASP A N 1
ATOM 1699 C CA . ASP A 1 213 ? -14.472 11.741 -2.021 1.00 61.88 213 ASP A CA 1
ATOM 1700 C C . ASP A 1 213 ? -14.012 10.305 -1.751 1.00 61.88 213 ASP A C 1
ATOM 1702 O O . ASP A 1 213 ? -12.827 10.059 -1.527 1.00 61.88 213 ASP A O 1
ATOM 1706 N N . HIS A 1 214 ? -14.909 9.321 -1.816 1.00 62.69 214 HIS A N 1
ATOM 1707 C CA . HIS A 1 214 ? -14.582 7.930 -1.469 1.00 62.69 214 HIS A CA 1
ATOM 1708 C C . HIS A 1 214 ? -13.474 7.314 -2.315 1.00 62.69 214 HIS A C 1
ATOM 1710 O O . HIS A 1 214 ? -12.679 6.511 -1.839 1.00 62.69 214 HIS A O 1
ATOM 1716 N N . ASP A 1 215 ? -13.434 7.710 -3.576 1.00 65.12 215 ASP A N 1
ATOM 1717 C CA . ASP A 1 215 ? -12.470 7.263 -4.563 1.00 65.12 215 ASP A CA 1
ATOM 1718 C C . ASP A 1 215 ? -11.033 7.672 -4.190 1.00 65.12 215 ASP A C 1
ATOM 1720 O O . ASP A 1 215 ? -10.078 7.040 -4.641 1.00 65.12 215 ASP A O 1
ATOM 1724 N N . SER A 1 216 ? -10.887 8.712 -3.359 1.00 71.12 216 SER A N 1
ATOM 1725 C CA . SER A 1 216 ? -9.621 9.237 -2.832 1.00 71.12 216 SER A CA 1
ATOM 1726 C C . SER A 1 216 ? -9.170 8.589 -1.516 1.00 71.12 216 SER A C 1
ATOM 1728 O O . SER A 1 216 ? -8.061 8.858 -1.037 1.00 71.12 216 SER A O 1
ATOM 1730 N N . LEU A 1 217 ? -10.006 7.726 -0.928 1.00 78.12 217 LEU A N 1
ATOM 1731 C CA . LEU A 1 217 ? -9.697 7.069 0.334 1.00 78.12 217 LEU A CA 1
ATOM 1732 C C . LEU A 1 217 ? -8.735 5.889 0.144 1.00 78.12 217 LEU A C 1
ATOM 1734 O O . LEU A 1 217 ? -8.770 5.205 -0.887 1.00 78.12 217 LEU A O 1
ATOM 1738 N N . PRO A 1 218 ? -7.913 5.595 1.166 1.00 84.88 218 PRO A N 1
ATOM 1739 C CA . PRO A 1 218 ? -7.127 4.373 1.204 1.00 84.88 218 PRO A CA 1
ATOM 1740 C C . PRO A 1 218 ? -8.000 3.113 1.120 1.00 84.88 218 PRO A C 1
ATOM 1742 O O . PRO A 1 218 ? -9.069 3.038 1.718 1.00 84.88 218 PRO A O 1
ATOM 1745 N N . TRP A 1 219 ? -7.516 2.064 0.468 1.00 85.19 219 TRP A N 1
ATOM 1746 C CA . TRP A 1 219 ? -8.181 0.763 0.432 1.00 85.19 219 TRP A CA 1
ATOM 1747 C C . TRP A 1 219 ? -8.175 0.078 1.794 1.00 85.19 219 TRP A C 1
ATOM 1749 O O . TRP A 1 219 ? -9.014 -0.775 2.045 1.00 85.19 219 TRP A O 1
ATOM 1759 N N . PHE A 1 220 ? -7.243 0.428 2.679 1.00 87.75 220 PHE A N 1
ATOM 1760 C CA . PHE A 1 220 ? -7.059 -0.241 3.962 1.00 87.75 220 PHE A CA 1
ATOM 1761 C C . PHE A 1 220 ? -7.416 0.693 5.109 1.00 87.75 220 PHE A C 1
ATOM 1763 O O . PHE A 1 220 ? -6.784 1.736 5.276 1.00 87.75 220 PHE A O 1
ATOM 1770 N N . HIS A 1 221 ? -8.393 0.284 5.913 1.00 88.56 221 HIS A N 1
ATOM 1771 C CA . HIS A 1 221 ? -8.835 0.984 7.109 1.00 88.56 221 HIS A CA 1
ATOM 1772 C C . HIS A 1 221 ? -8.754 0.055 8.320 1.00 88.56 221 HIS A C 1
ATOM 1774 O O . HIS A 1 221 ? -9.282 -1.057 8.313 1.00 88.56 221 HIS A O 1
ATOM 1780 N N . VAL A 1 222 ? -8.104 0.526 9.376 1.00 90.25 222 VAL A N 1
ATOM 1781 C CA . VAL A 1 222 ? -8.037 -0.131 10.680 1.00 90.25 222 VAL A CA 1
ATOM 1782 C C . VAL A 1 222 ? -8.841 0.709 11.655 1.00 90.25 222 VAL A C 1
ATOM 1784 O O . VAL A 1 222 ? -8.522 1.876 11.867 1.00 90.25 222 VAL A O 1
ATOM 1787 N N . ILE A 1 223 ? -9.882 0.116 12.230 1.00 90.38 223 ILE A N 1
ATOM 1788 C CA . ILE A 1 223 ? -10.795 0.770 13.159 1.00 90.38 223 ILE A CA 1
ATOM 1789 C C . ILE A 1 223 ? -10.589 0.186 14.552 1.00 90.38 223 ILE A C 1
ATOM 1791 O O . ILE A 1 223 ? -10.872 -0.992 14.796 1.00 90.38 223 ILE A O 1
ATOM 1795 N N . GLY A 1 224 ? -10.099 1.017 15.458 1.00 91.19 224 GLY A N 1
ATOM 1796 C CA . GLY A 1 224 ? -9.968 0.723 16.872 1.00 91.19 224 GLY A CA 1
ATOM 1797 C C . GLY A 1 224 ? -11.329 0.591 17.539 1.00 91.19 224 GLY A C 1
ATOM 1798 O O . GLY A 1 224 ? -12.226 1.419 17.355 1.00 91.19 224 GLY A O 1
ATOM 1799 N N . SER A 1 225 ? -11.501 -0.474 18.316 1.00 90.31 225 SER A N 1
ATOM 1800 C CA . SER A 1 225 ? -12.736 -0.681 19.079 1.00 90.31 225 SER A CA 1
ATOM 1801 C C . SER A 1 225 ? -12.897 0.384 20.154 1.00 90.31 225 SER A C 1
ATOM 1803 O O . SER A 1 225 ? -14.015 0.812 20.442 1.00 90.31 225 SER A O 1
ATOM 1805 N N . ARG A 1 226 ? -11.778 0.824 20.741 1.00 91.44 226 ARG A N 1
ATOM 1806 C CA . ARG A 1 226 ? -11.796 1.847 21.779 1.00 91.44 226 ARG A CA 1
ATOM 1807 C C . ARG A 1 226 ? -12.098 3.222 21.207 1.00 91.44 226 ARG A C 1
ATOM 1809 O O . ARG A 1 226 ? -12.989 3.880 21.734 1.00 91.44 226 ARG A O 1
ATOM 1816 N N . TRP A 1 227 ? -11.456 3.594 20.100 1.00 92.06 227 TRP A N 1
ATOM 1817 C CA . TRP A 1 227 ? -11.809 4.810 19.361 1.00 92.06 227 TRP A CA 1
ATOM 1818 C C . TRP A 1 227 ? -13.308 4.897 19.086 1.00 92.06 227 TRP A C 1
ATOM 1820 O O . TRP A 1 227 ? -13.940 5.898 19.405 1.00 92.06 227 TRP A O 1
ATOM 1830 N N . PHE A 1 228 ? -13.902 3.818 18.568 1.00 90.31 228 PHE A N 1
ATOM 1831 C CA . PHE A 1 228 ? -15.328 3.801 18.260 1.00 90.31 228 PHE A CA 1
ATOM 1832 C C . PHE A 1 228 ? -16.205 4.003 19.510 1.00 90.31 228 PHE A C 1
ATOM 1834 O O . PHE A 1 228 ? -17.212 4.707 19.455 1.00 90.31 228 PHE A O 1
ATOM 1841 N N . ALA A 1 229 ? -15.814 3.422 20.647 1.00 90.56 229 ALA A N 1
ATOM 1842 C CA . ALA A 1 229 ? -16.529 3.574 21.913 1.00 90.56 229 ALA A CA 1
ATOM 1843 C C . ALA A 1 229 ? -16.411 4.983 22.528 1.00 90.56 229 ALA A C 1
ATOM 1845 O O . ALA A 1 229 ? -17.294 5.386 23.285 1.00 90.56 229 ALA A O 1
ATOM 1846 N N . GLU A 1 230 ? -15.351 5.731 22.207 1.00 90.88 230 GLU A N 1
ATOM 1847 C CA . GLU A 1 230 ? -15.122 7.105 22.680 1.00 90.88 230 GLU A CA 1
ATOM 1848 C C . GLU A 1 230 ? -15.954 8.147 21.910 1.00 90.88 230 GLU A C 1
ATOM 1850 O O . GLU A 1 230 ? -16.144 9.270 22.384 1.00 90.88 230 GLU A O 1
ATOM 1855 N N . ILE A 1 231 ? -16.518 7.774 20.756 1.00 89.38 231 ILE A N 1
ATOM 1856 C CA . ILE A 1 231 ? -17.372 8.655 19.955 1.00 89.38 231 ILE A CA 1
ATOM 1857 C C . ILE A 1 231 ? -18.646 9.007 20.742 1.00 89.38 231 ILE A C 1
ATOM 1859 O O . ILE A 1 231 ? -19.330 8.101 21.237 1.00 89.38 231 ILE A O 1
ATOM 1863 N N . PRO A 1 232 ? -19.037 10.298 20.812 1.00 89.38 232 PRO A N 1
ATOM 1864 C CA . PRO A 1 232 ? -20.273 10.713 21.463 1.00 89.38 232 PRO A CA 1
ATOM 1865 C C . PRO A 1 232 ? -21.489 9.962 20.918 1.00 89.38 232 PRO A C 1
ATOM 1867 O O . PRO A 1 232 ? -21.667 9.852 19.706 1.00 89.38 232 PRO A O 1
ATOM 1870 N N . VAL A 1 233 ? -22.379 9.512 21.808 1.00 87.19 233 VAL A N 1
ATOM 1871 C CA . VAL A 1 233 ? -23.591 8.746 21.445 1.00 87.19 233 VAL A CA 1
ATOM 1872 C C . VAL A 1 233 ? -24.432 9.456 20.375 1.00 87.19 233 VAL A C 1
ATOM 1874 O O . VAL A 1 233 ? -25.019 8.796 19.522 1.00 87.19 233 VAL A O 1
ATOM 1877 N N . SER A 1 234 ? -24.444 10.793 20.375 1.00 88.62 234 SER A N 1
ATOM 1878 C CA . SER A 1 234 ? -25.135 11.606 19.367 1.00 88.62 234 SER A CA 1
ATOM 1879 C C . SER A 1 234 ? -24.608 11.418 17.941 1.00 88.62 234 SER A C 1
ATOM 1881 O O . SER A 1 234 ? -25.367 11.631 17.008 1.00 88.62 234 SER A O 1
ATOM 1883 N N . LEU A 1 235 ? -23.338 11.036 17.774 1.00 87.50 235 LEU A N 1
ATOM 1884 C CA . LEU A 1 235 ? -22.674 10.847 16.478 1.00 87.50 235 LEU A CA 1
ATOM 1885 C C . LEU A 1 235 ? -22.493 9.369 16.110 1.00 87.50 235 LEU A C 1
ATOM 1887 O O . LEU A 1 235 ? -22.235 9.051 14.952 1.00 87.50 235 LEU A O 1
ATOM 1891 N N . GLN A 1 236 ? -22.628 8.448 17.070 1.00 85.81 236 GLN A N 1
ATOM 1892 C CA . GLN A 1 236 ? -22.351 7.028 16.839 1.00 85.81 236 GLN A CA 1
ATOM 1893 C C . GLN A 1 236 ? -23.182 6.432 15.698 1.00 85.81 236 GLN A C 1
ATOM 1895 O O . GLN A 1 236 ? -22.654 5.637 14.930 1.00 85.81 236 GLN A O 1
ATOM 1900 N N . GLN A 1 237 ? -24.459 6.802 15.558 1.00 85.81 237 GLN A N 1
ATOM 1901 C CA . GLN A 1 237 ? -25.306 6.274 14.478 1.00 85.81 237 GLN A CA 1
ATOM 1902 C C . GLN A 1 237 ? -24.811 6.699 13.092 1.00 85.81 237 GLN A C 1
ATOM 1904 O O . GLN A 1 237 ? -24.714 5.860 12.195 1.00 85.81 237 GLN A O 1
ATOM 1909 N N . ASP A 1 238 ? -24.426 7.964 12.936 1.00 86.44 238 ASP A N 1
ATOM 1910 C CA . ASP A 1 238 ? -23.914 8.483 11.668 1.00 86.44 238 ASP A CA 1
ATOM 1911 C C . ASP A 1 238 ? -22.573 7.831 11.313 1.00 86.44 238 ASP A C 1
ATOM 1913 O O . ASP A 1 238 ? -22.365 7.394 10.181 1.00 86.44 238 ASP A O 1
ATOM 1917 N N . VAL A 1 239 ? -21.695 7.646 12.304 1.00 87.06 239 VAL A N 1
ATOM 1918 C CA . VAL A 1 239 ? -20.424 6.937 12.109 1.00 87.06 239 VAL A CA 1
ATOM 1919 C C . VAL A 1 239 ? -20.652 5.474 11.730 1.00 87.06 239 VAL A C 1
ATOM 1921 O O . VAL A 1 239 ? -20.005 4.982 10.805 1.00 87.06 239 VAL A O 1
ATOM 1924 N N . LYS A 1 240 ? -21.588 4.770 12.385 1.00 85.25 240 LYS A N 1
ATOM 1925 C CA . LYS A 1 240 ? -21.952 3.391 12.006 1.00 85.25 240 LYS A CA 1
ATOM 1926 C C . LYS A 1 240 ? -22.394 3.328 10.551 1.00 85.25 240 LYS A C 1
ATOM 1928 O O . LYS A 1 240 ? -21.946 2.451 9.816 1.00 85.25 240 LYS A O 1
ATOM 1933 N N . PHE A 1 241 ? -23.231 4.269 10.125 1.00 83.38 241 PHE A N 1
ATOM 1934 C CA . PHE A 1 241 ? -23.702 4.343 8.749 1.00 83.38 241 PHE A CA 1
ATOM 1935 C C . PHE A 1 241 ? -22.564 4.615 7.752 1.00 83.38 241 PHE A C 1
ATOM 1937 O O . PHE A 1 241 ? -22.489 3.949 6.718 1.00 83.38 241 PHE A O 1
ATOM 1944 N N . SER A 1 242 ? -21.635 5.519 8.073 1.00 83.94 242 SER A N 1
ATOM 1945 C CA . SER A 1 242 ? -20.443 5.775 7.253 1.00 83.94 242 SER A CA 1
ATOM 1946 C C . SER A 1 242 ? -19.533 4.549 7.143 1.00 83.94 242 SER A C 1
ATOM 1948 O O . SER A 1 242 ? -19.120 4.185 6.041 1.00 83.94 242 SER A O 1
ATOM 1950 N N . LEU A 1 243 ? -19.266 3.852 8.250 1.00 82.50 243 LEU A N 1
ATOM 1951 C CA . LEU A 1 243 ? -18.480 2.614 8.242 1.00 82.50 243 LEU A CA 1
ATOM 1952 C C . LEU A 1 243 ? -19.181 1.505 7.445 1.00 82.50 243 LEU A C 1
ATOM 1954 O O . LEU A 1 243 ? -18.532 0.778 6.691 1.00 82.50 243 LEU A O 1
ATOM 1958 N N . TRP A 1 244 ? -20.509 1.416 7.537 1.00 79.12 244 TRP A N 1
ATOM 1959 C CA . TRP A 1 244 ? -21.301 0.488 6.735 1.00 79.12 244 TRP A CA 1
ATOM 1960 C C . TRP A 1 244 ? -21.186 0.796 5.234 1.00 79.12 244 TRP A C 1
ATOM 1962 O O . TRP A 1 244 ? -20.914 -0.097 4.429 1.00 79.12 244 TRP A O 1
ATOM 1972 N N . LYS A 1 245 ? -21.273 2.071 4.841 1.00 78.19 245 LYS A N 1
ATOM 1973 C CA . LYS A 1 245 ? -21.041 2.500 3.453 1.00 78.19 245 LYS A CA 1
ATOM 1974 C C . LYS A 1 245 ? -19.642 2.151 2.948 1.00 78.19 245 LYS A C 1
ATOM 1976 O O . LYS A 1 245 ? -19.517 1.706 1.808 1.00 78.19 245 LYS A O 1
ATOM 1981 N N . LEU A 1 246 ? -18.610 2.334 3.774 1.00 77.81 246 LEU A N 1
ATOM 1982 C CA . LEU A 1 246 ? -17.237 1.952 3.430 1.00 77.81 246 LEU A CA 1
ATOM 1983 C C . LEU A 1 246 ? -17.106 0.437 3.237 1.00 77.81 246 LEU A C 1
ATOM 1985 O O . LEU A 1 246 ? -16.471 -0.007 2.285 1.00 77.81 246 LEU A O 1
ATOM 1989 N N . SER A 1 247 ? -17.757 -0.353 4.093 1.00 72.88 247 SER A N 1
ATOM 1990 C CA . SER A 1 247 ? -17.712 -1.818 4.031 1.00 72.88 247 SER A CA 1
ATOM 1991 C C . SER A 1 247 ? -18.373 -2.427 2.795 1.00 72.88 247 SER A C 1
ATOM 1993 O O . SER A 1 247 ? -17.993 -3.514 2.368 1.00 72.88 247 SER A O 1
ATOM 1995 N N . GLY A 1 248 ? -19.341 -1.728 2.197 1.00 64.44 248 GLY A N 1
ATOM 1996 C CA . GLY A 1 248 ? -20.022 -2.168 0.979 1.00 64.44 248 GLY A CA 1
ATOM 1997 C C . GLY A 1 248 ? -19.227 -1.951 -0.315 1.00 64.44 248 GLY A C 1
ATOM 1998 O O . GLY A 1 248 ? -19.788 -2.152 -1.391 1.00 64.44 248 GLY A O 1
ATOM 1999 N N . ARG A 1 249 ? -17.967 -1.499 -0.238 1.00 67.44 249 ARG A N 1
ATOM 2000 C CA . ARG A 1 249 ? -17.126 -1.101 -1.382 1.00 67.44 249 ARG A CA 1
ATOM 2001 C C . ARG A 1 249 ? -15.812 -1.893 -1.432 1.00 67.44 249 ARG A C 1
ATOM 2003 O O . ARG A 1 249 ? -15.601 -2.819 -0.657 1.00 67.44 249 ARG A O 1
ATOM 2010 N N . GLU A 1 250 ? -14.911 -1.519 -2.342 1.00 69.44 250 GLU A N 1
ATOM 2011 C CA . GLU A 1 250 ? -13.570 -2.108 -2.525 1.00 69.44 250 GLU A CA 1
ATOM 2012 C C . GLU A 1 250 ? -12.570 -1.761 -1.396 1.00 69.44 250 GLU A C 1
ATOM 2014 O O . GLU A 1 250 ? -11.364 -1.673 -1.619 1.00 69.44 250 GLU A O 1
ATOM 2019 N N . THR A 1 251 ? -13.062 -1.551 -0.174 1.00 76.56 251 THR A N 1
ATOM 2020 C CA . THR A 1 251 ? -12.274 -1.131 0.986 1.00 76.56 251 THR A CA 1
ATOM 2021 C C . THR A 1 251 ? -12.228 -2.257 2.014 1.00 76.56 251 THR A C 1
ATOM 2023 O O . THR A 1 251 ? -13.251 -2.820 2.397 1.00 76.56 251 THR A O 1
ATOM 2026 N N . LEU A 1 252 ? -11.031 -2.572 2.499 1.00 79.56 252 LEU A N 1
ATOM 2027 C CA . LEU A 1 252 ? -10.815 -3.459 3.633 1.00 79.56 252 LEU A CA 1
ATOM 2028 C C . LEU A 1 252 ? -11.001 -2.685 4.940 1.00 79.56 252 LEU A C 1
ATOM 2030 O O . LEU A 1 252 ? -10.283 -1.718 5.195 1.00 79.56 252 LEU A O 1
ATOM 2034 N N . LEU A 1 253 ? -11.910 -3.163 5.789 1.00 82.81 253 LEU A N 1
ATOM 2035 C CA . LEU A 1 253 ? -12.099 -2.680 7.155 1.00 82.81 253 LEU A CA 1
ATOM 2036 C C . LEU A 1 253 ? -11.672 -3.765 8.145 1.00 82.81 253 LEU A C 1
ATOM 2038 O O . LEU A 1 253 ? -12.233 -4.858 8.155 1.00 82.81 253 LEU A O 1
ATOM 2042 N N . LEU A 1 254 ? -10.682 -3.449 8.977 1.00 86.56 254 LEU A N 1
ATOM 2043 C CA . LEU A 1 254 ? -10.155 -4.316 10.030 1.00 86.56 254 LEU A CA 1
ATOM 2044 C C . LEU A 1 254 ? -10.557 -3.750 11.391 1.00 86.56 254 LEU A C 1
ATOM 2046 O O . LEU A 1 254 ? -10.304 -2.574 11.646 1.00 86.56 254 LEU A O 1
ATOM 2050 N N . ASN A 1 255 ? -11.121 -4.562 12.288 1.00 89.31 255 ASN A N 1
ATOM 2051 C CA . ASN A 1 255 ? -11.402 -4.111 13.650 1.00 89.31 255 ASN A CA 1
ATOM 2052 C C . ASN A 1 255 ? -10.225 -4.429 14.580 1.00 89.31 255 ASN A C 1
ATOM 2054 O O . ASN A 1 255 ? -10.050 -5.567 15.002 1.00 89.31 255 ASN A O 1
ATOM 2058 N N . TYR A 1 256 ? -9.420 -3.429 14.930 1.00 91.19 256 TYR A N 1
ATOM 2059 C CA . TYR A 1 256 ? -8.386 -3.608 15.945 1.00 91.19 256 TYR A CA 1
ATOM 2060 C C . TYR A 1 256 ? -9.037 -3.715 17.332 1.00 91.19 256 TYR A C 1
ATOM 2062 O O . TYR A 1 256 ? -9.757 -2.815 17.777 1.00 91.19 256 TYR A O 1
ATOM 2070 N N . HIS A 1 257 ? -8.834 -4.854 17.992 1.00 90.44 257 HIS A N 1
ATOM 2071 C CA . HIS A 1 257 ? -9.409 -5.153 19.304 1.00 90.44 257 HIS A CA 1
ATOM 2072 C C . HIS A 1 257 ? -8.380 -5.919 20.147 1.00 90.44 257 HIS A C 1
ATOM 2074 O O . HIS A 1 257 ? -8.413 -7.155 20.201 1.00 90.44 257 HIS A O 1
ATOM 2080 N N . PRO A 1 258 ? -7.408 -5.219 20.755 1.00 90.81 258 PRO A N 1
ATOM 2081 C CA . PRO A 1 258 ? -6.346 -5.870 21.505 1.00 90.81 258 PRO A CA 1
ATOM 2082 C C . PRO A 1 258 ? -6.865 -6.504 22.802 1.00 90.81 258 PRO A C 1
ATOM 2084 O O . PRO A 1 258 ? -7.880 -6.088 23.357 1.00 90.81 258 PRO A O 1
ATOM 2087 N N . ASP A 1 259 ? -6.140 -7.489 23.337 1.00 88.00 259 ASP A N 1
ATOM 2088 C CA . ASP A 1 259 ? -6.552 -8.218 24.553 1.00 88.00 259 ASP A CA 1
ATOM 2089 C C . ASP A 1 259 ? -6.634 -7.326 25.807 1.00 88.00 259 ASP A C 1
ATOM 2091 O O . ASP A 1 259 ? -7.305 -7.673 26.775 1.00 88.00 259 ASP A O 1
ATOM 2095 N N . HIS A 1 260 ? -5.966 -6.172 25.791 1.00 87.81 260 HIS A N 1
ATOM 2096 C CA . HIS A 1 260 ? -6.011 -5.184 26.868 1.00 87.81 260 HIS A CA 1
ATOM 2097 C C . HIS A 1 260 ? -7.146 -4.153 26.700 1.00 87.81 260 HIS A C 1
ATOM 2099 O O . HIS A 1 260 ? -7.182 -3.158 27.425 1.00 87.81 260 HIS A O 1
ATOM 2105 N N . THR A 1 261 ? -8.074 -4.375 25.761 1.00 88.69 261 THR A N 1
ATOM 2106 C CA . THR A 1 261 ? -9.272 -3.540 25.604 1.00 88.69 261 THR A CA 1
ATOM 2107 C C . THR A 1 261 ? -10.120 -3.591 26.887 1.00 88.69 261 THR A C 1
ATOM 2109 O O . THR A 1 261 ? -10.401 -4.685 27.384 1.00 88.69 261 THR A O 1
ATOM 2112 N N . PRO A 1 262 ? -10.544 -2.439 27.445 1.00 90.19 262 PRO A N 1
ATOM 2113 C CA . PRO A 1 262 ? -11.367 -2.392 28.650 1.00 90.19 262 PRO A CA 1
ATOM 2114 C C . PRO A 1 262 ? -12.631 -3.257 28.583 1.00 90.19 262 PRO A C 1
ATOM 2116 O O . PRO A 1 262 ? -13.359 -3.267 27.588 1.00 90.19 262 PRO A O 1
ATOM 2119 N N . ILE A 1 263 ? -12.931 -3.926 29.700 1.00 85.56 263 ILE A N 1
ATOM 2120 C CA . ILE A 1 263 ? -14.160 -4.707 29.873 1.00 85.56 263 ILE A CA 1
ATOM 2121 C C . ILE A 1 263 ? -15.362 -3.766 29.702 1.00 85.56 263 ILE A C 1
ATOM 2123 O O . ILE A 1 263 ? -15.516 -2.812 30.460 1.00 85.56 263 ILE A O 1
ATOM 2127 N N . GLY A 1 264 ? -16.212 -4.046 28.711 1.00 86.50 264 GLY A N 1
ATOM 2128 C CA . GLY A 1 264 ? -17.400 -3.247 28.385 1.00 86.50 264 GLY A CA 1
ATOM 2129 C C . GLY A 1 264 ? -17.354 -2.588 27.005 1.00 86.50 264 GLY A C 1
ATOM 2130 O O . GLY A 1 264 ? -18.407 -2.250 26.470 1.00 86.50 264 GLY A O 1
ATOM 2131 N N . ILE A 1 265 ? -16.172 -2.477 26.394 1.00 89.00 265 ILE A N 1
ATOM 2132 C CA . ILE A 1 265 ? -16.043 -2.063 24.995 1.00 89.00 265 ILE A CA 1
ATOM 2133 C C . ILE A 1 265 ? -16.322 -3.272 24.106 1.00 89.00 265 ILE A C 1
ATOM 2135 O O . ILE A 1 265 ? -15.662 -4.308 24.211 1.00 89.00 265 ILE A O 1
ATOM 2139 N N . LYS A 1 266 ? -17.326 -3.147 23.239 1.00 87.25 266 LYS A N 1
ATOM 21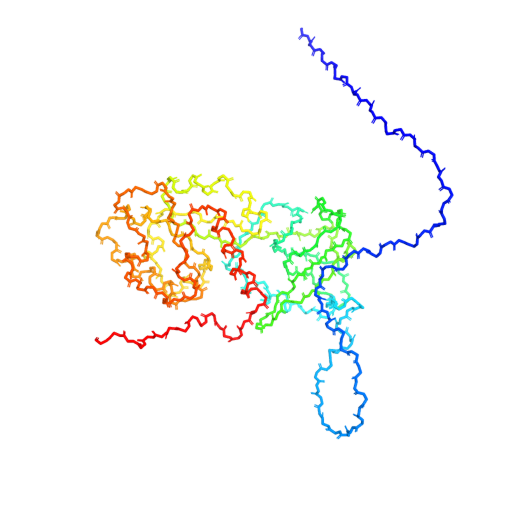40 C CA . LYS A 1 266 ? -17.670 -4.191 22.274 1.00 87.25 266 LYS A CA 1
ATOM 2141 C C . LYS A 1 266 ? -16.777 -4.104 21.045 1.00 87.25 266 LYS A C 1
ATOM 2143 O O . LYS A 1 266 ? -16.202 -3.061 20.740 1.00 87.25 266 LYS A O 1
ATOM 2148 N N . LYS A 1 267 ? -16.683 -5.216 20.323 1.00 86.75 267 LYS A N 1
ATOM 2149 C CA . LYS A 1 267 ? -16.052 -5.231 19.006 1.00 86.75 267 LYS A CA 1
ATOM 2150 C C . LYS A 1 267 ? -16.890 -4.418 18.032 1.00 86.75 267 LYS A C 1
ATOM 2152 O O . LYS A 1 267 ? -18.117 -4.392 18.134 1.00 86.75 267 LYS A O 1
ATOM 2157 N N . LEU A 1 268 ? -16.241 -3.829 17.035 1.00 81.94 268 LEU A N 1
ATOM 2158 C CA . LEU A 1 268 ? -16.946 -3.066 16.007 1.00 81.94 268 LEU A CA 1
ATOM 2159 C C . LEU A 1 268 ? -17.965 -3.938 15.260 1.00 81.94 268 LEU A C 1
ATOM 2161 O O . LEU A 1 268 ? -19.043 -3.468 14.919 1.00 81.94 268 LEU A O 1
ATOM 2165 N N . ASN A 1 269 ? -17.661 -5.221 15.063 1.00 76.62 269 ASN A N 1
ATOM 2166 C CA . ASN A 1 269 ? -18.574 -6.163 14.410 1.00 76.62 269 ASN A CA 1
ATOM 2167 C C . ASN A 1 269 ? -19.903 -6.296 15.165 1.00 76.62 269 ASN A C 1
ATOM 2169 O O . ASN A 1 269 ? -20.967 -6.289 14.544 1.00 76.62 269 ASN A O 1
ATOM 2173 N N . ASP A 1 270 ? -19.838 -6.355 16.499 1.00 81.31 270 ASP A N 1
ATOM 2174 C CA . ASP A 1 270 ? -21.021 -6.409 17.357 1.00 81.31 270 ASP A CA 1
ATOM 2175 C C . ASP A 1 270 ? -21.797 -5.085 17.282 1.00 81.31 270 ASP A C 1
ATOM 2177 O O . ASP A 1 270 ? -23.026 -5.077 17.219 1.00 81.31 270 ASP A O 1
ATOM 2181 N N . GLU A 1 271 ? -21.080 -3.957 17.246 1.00 82.69 271 GLU A N 1
ATOM 2182 C CA . GLU A 1 271 ? -21.666 -2.617 17.157 1.00 82.69 271 GLU A CA 1
ATOM 2183 C C . GLU A 1 271 ? -22.336 -2.326 15.808 1.00 82.69 271 GLU A C 1
ATOM 2185 O O . GLU A 1 271 ? -23.345 -1.613 15.770 1.00 82.69 271 GLU A O 1
ATOM 2190 N N . LEU A 1 272 ? -21.812 -2.883 14.715 1.00 77.62 272 LEU A N 1
ATOM 2191 C CA . LEU A 1 272 ? -22.366 -2.765 13.363 1.00 77.62 272 LEU A CA 1
ATOM 2192 C C . LEU A 1 272 ? -23.467 -3.798 13.072 1.00 77.62 272 LEU A C 1
ATOM 2194 O O . LEU A 1 272 ? -24.053 -3.777 11.992 1.00 77.62 272 LEU A O 1
ATOM 2198 N N . GLY A 1 273 ? -23.775 -4.693 14.017 1.00 72.44 273 GLY A N 1
ATOM 2199 C CA . GLY A 1 273 ? -24.812 -5.712 13.844 1.00 72.44 273 GLY A CA 1
ATOM 2200 C C . GLY A 1 273 ? -24.449 -6.795 12.824 1.00 72.44 273 GLY A C 1
ATOM 2201 O O . GLY A 1 273 ? -25.334 -7.488 12.317 1.00 72.44 273 GLY A O 1
ATOM 2202 N N . TYR A 1 274 ? -23.159 -6.962 12.518 1.00 70.25 274 TYR A N 1
ATOM 2203 C CA . TYR A 1 274 ? -22.692 -8.009 11.620 1.00 70.25 274 TYR A CA 1
ATOM 2204 C C . TYR A 1 274 ? -22.773 -9.369 12.318 1.00 70.25 274 TYR A C 1
ATOM 2206 O O . TYR A 1 274 ? -21.921 -9.735 13.125 1.00 70.25 274 TYR A O 1
ATOM 2214 N N . GLN A 1 275 ? -23.792 -10.160 11.979 1.00 54.56 275 GLN A N 1
ATOM 2215 C CA . GLN A 1 275 ? -23.790 -11.584 12.301 1.00 54.56 275 GLN A CA 1
ATOM 2216 C C . GLN A 1 275 ? -22.715 -12.275 11.449 1.00 54.56 275 GLN A C 1
ATOM 2218 O O . GLN A 1 275 ? -22.605 -12.020 10.251 1.00 54.56 275 GLN A O 1
ATOM 2223 N N . TYR A 1 276 ? -21.894 -13.110 12.090 1.00 44.50 276 TYR A N 1
ATOM 2224 C CA . TYR A 1 276 ? -20.800 -13.895 11.505 1.00 44.50 276 TYR A CA 1
ATOM 2225 C C . TYR A 1 276 ? -20.949 -14.197 9.992 1.00 44.50 276 TYR A C 1
ATOM 2227 O O . TYR A 1 276 ? -21.904 -14.850 9.577 1.00 44.50 276 TYR A O 1
ATOM 2235 N N . ARG A 1 277 ? -19.907 -13.850 9.215 1.00 42.91 277 ARG A N 1
ATOM 2236 C CA . ARG A 1 277 ? -19.657 -14.175 7.787 1.00 42.91 277 ARG A CA 1
ATOM 2237 C C . ARG A 1 277 ? -20.359 -13.327 6.709 1.00 42.91 277 ARG A C 1
ATOM 2239 O O . ARG A 1 277 ? -20.708 -13.864 5.661 1.00 42.91 277 ARG A O 1
ATOM 2246 N N . LEU A 1 278 ? -20.515 -12.016 6.902 1.00 41.16 278 LEU A N 1
ATOM 2247 C CA . LEU A 1 278 ? -21.053 -11.133 5.848 1.00 41.16 278 LEU A CA 1
ATOM 2248 C C . LEU A 1 278 ? -20.032 -10.705 4.771 1.00 41.16 278 LEU A C 1
ATOM 2250 O O . LEU A 1 278 ? -20.440 -10.313 3.682 1.00 41.16 278 LEU A O 1
ATOM 2254 N N . SER A 1 279 ? -18.725 -10.892 4.986 1.00 44.78 279 SER A N 1
ATOM 2255 C CA . SER A 1 279 ? -17.738 -10.982 3.897 1.00 44.78 279 SER A CA 1
ATOM 2256 C C . SER A 1 279 ? -16.471 -11.709 4.362 1.00 44.78 279 SER A C 1
ATOM 2258 O O . SER A 1 279 ? -16.214 -11.791 5.564 1.00 44.78 279 SER A O 1
ATOM 2260 N N . ASP A 1 280 ? -15.659 -12.210 3.425 1.00 45.06 280 ASP A N 1
ATOM 2261 C CA . ASP A 1 280 ? -14.357 -12.842 3.714 1.00 45.06 280 ASP A CA 1
ATOM 2262 C C . ASP A 1 280 ? -13.344 -11.880 4.382 1.00 45.06 280 ASP A C 1
ATOM 2264 O O . ASP A 1 280 ? -12.275 -12.310 4.812 1.00 45.06 280 ASP A O 1
ATOM 2268 N N . PHE A 1 281 ? -13.662 -10.582 4.465 1.00 50.22 281 PHE A N 1
ATOM 2269 C CA . PHE A 1 281 ? -12.708 -9.511 4.760 1.00 50.22 281 PHE A CA 1
ATOM 2270 C C . PHE A 1 281 ? -13.157 -8.533 5.861 1.00 50.22 281 PHE A C 1
ATOM 2272 O O . PHE A 1 281 ? -12.324 -7.798 6.377 1.00 50.22 281 PHE A O 1
ATOM 2279 N N . LEU A 1 282 ? -14.438 -8.531 6.250 1.00 49.66 282 LEU A N 1
ATOM 2280 C CA . LEU A 1 282 ? -15.011 -7.607 7.249 1.00 49.66 282 LEU A CA 1
ATOM 2281 C C . LEU A 1 282 ? -14.843 -8.047 8.711 1.00 49.66 282 LEU A C 1
ATOM 2283 O O . LEU A 1 282 ? -15.226 -7.314 9.611 1.00 49.66 282 LEU A O 1
ATOM 2287 N N . LEU A 1 283 ? -14.323 -9.249 8.965 1.00 54.97 283 LEU A N 1
ATOM 2288 C CA . LEU A 1 283 ? -14.417 -9.912 10.275 1.00 54.97 283 LEU A CA 1
ATOM 2289 C C . LEU A 1 283 ? -13.070 -10.431 10.781 1.00 54.97 283 LEU A C 1
ATOM 2291 O O . LEU A 1 283 ? -12.985 -11.491 11.403 1.00 54.97 283 LEU A O 1
ATOM 2295 N N . THR A 1 284 ? -11.990 -9.728 10.471 1.00 63.06 284 THR A N 1
ATOM 2296 C CA . THR A 1 284 ? -10.701 -10.015 11.097 1.00 63.06 284 THR A CA 1
ATOM 2297 C C . THR A 1 284 ? -10.499 -9.040 12.241 1.00 63.06 284 THR A C 1
ATOM 2299 O O . THR A 1 284 ? -10.450 -7.831 12.013 1.00 63.06 284 THR A O 1
ATOM 2302 N N . ASP A 1 285 ? -10.363 -9.599 13.443 1.00 74.62 285 ASP A N 1
ATOM 2303 C CA . ASP A 1 285 ? -10.135 -8.866 14.685 1.00 74.62 285 ASP A CA 1
ATOM 2304 C C . ASP A 1 285 ? -8.663 -9.026 15.100 1.00 74.62 285 ASP A C 1
ATOM 2306 O O . ASP A 1 285 ? -8.356 -9.846 15.978 1.00 74.62 285 ASP A O 1
ATOM 2310 N N . PRO A 1 286 ? -7.704 -8.357 14.429 1.00 84.12 286 PRO A N 1
ATOM 2311 C CA . PRO A 1 286 ? -6.320 -8.429 14.849 1.00 84.12 286 PRO A CA 1
ATOM 2312 C C . PRO A 1 286 ? -6.187 -7.893 16.274 1.00 84.12 286 PRO A C 1
ATOM 2314 O O . PRO A 1 286 ? -6.650 -6.802 16.610 1.00 84.12 286 PRO A O 1
ATOM 2317 N N . LYS A 1 287 ? -5.509 -8.680 17.103 1.00 88.56 287 LYS A N 1
ATOM 2318 C CA . LYS A 1 287 ? -5.224 -8.350 18.501 1.00 88.56 287 LYS A CA 1
ATOM 2319 C C . LYS A 1 287 ? -3.906 -7.607 18.668 1.00 88.56 287 LYS A C 1
ATOM 2321 O O . LYS A 1 287 ? -3.625 -7.096 19.746 1.00 88.56 287 LYS A O 1
ATOM 2326 N N . THR A 1 288 ? -3.069 -7.609 17.628 1.00 91.69 288 THR A N 1
ATOM 2327 C CA . THR A 1 288 ? -1.754 -6.965 17.634 1.00 91.69 288 THR A CA 1
ATOM 2328 C C . THR A 1 288 ? -1.463 -6.272 16.300 1.00 91.69 288 THR A C 1
ATOM 2330 O O . THR A 1 288 ? -1.953 -6.723 15.257 1.00 91.69 288 THR A O 1
ATOM 2333 N N . PRO A 1 289 ? -0.606 -5.234 16.282 1.00 91.75 289 PRO A N 1
ATOM 2334 C CA . PRO A 1 289 ? -0.194 -4.572 15.045 1.00 91.75 289 PRO A CA 1
ATOM 2335 C C . PRO A 1 289 ? 0.454 -5.520 14.025 1.00 91.75 289 PRO A C 1
ATOM 2337 O O . PRO A 1 289 ? 0.274 -5.343 12.823 1.00 91.75 289 PRO A O 1
ATOM 2340 N N . GLN A 1 290 ? 1.169 -6.565 14.462 1.00 93.00 290 GLN A N 1
ATOM 2341 C CA . GLN A 1 290 ? 1.747 -7.561 13.548 1.00 93.00 290 GLN A CA 1
ATOM 2342 C C . GLN A 1 290 ? 0.680 -8.404 12.852 1.00 93.00 290 GLN A C 1
ATOM 2344 O O . GLN A 1 290 ? 0.830 -8.721 11.672 1.00 93.00 290 GLN A O 1
ATOM 2349 N N . GLN A 1 291 ? -0.389 -8.774 13.564 1.00 92.00 291 GLN A N 1
ATOM 2350 C CA . GLN A 1 291 ? -1.521 -9.465 12.948 1.00 92.00 291 GLN A CA 1
ATOM 2351 C C . GLN A 1 291 ? -2.197 -8.548 11.929 1.00 92.00 291 GLN A C 1
ATOM 2353 O O . GLN A 1 291 ? -2.445 -8.978 10.804 1.00 92.00 291 GLN A O 1
ATOM 2358 N N . THR A 1 292 ? -2.397 -7.272 12.273 1.00 91.69 292 THR A N 1
ATOM 2359 C CA . THR A 1 292 ? -2.906 -6.257 11.340 1.00 91.69 292 THR A CA 1
ATOM 2360 C C . THR A 1 292 ? -2.036 -6.170 10.085 1.00 91.69 292 THR A C 1
ATOM 2362 O O . THR A 1 292 ? -2.557 -6.262 8.976 1.00 91.69 292 THR A O 1
ATOM 2365 N N . LEU A 1 293 ? -0.707 -6.082 10.235 1.00 93.00 293 LEU A N 1
ATOM 2366 C CA . LEU A 1 293 ? 0.227 -6.059 9.106 1.00 93.00 293 LEU A CA 1
ATOM 2367 C C . LEU A 1 293 ? 0.089 -7.303 8.227 1.00 93.00 293 LEU A C 1
ATOM 2369 O O . LEU A 1 293 ? 0.079 -7.202 7.002 1.00 93.00 293 LEU A O 1
ATOM 2373 N N . HIS A 1 294 ? -0.005 -8.482 8.840 1.00 91.75 294 HIS A N 1
ATOM 2374 C CA . HIS A 1 294 ? -0.157 -9.733 8.109 1.00 91.75 294 HIS A CA 1
ATOM 2375 C C . HIS A 1 294 ? -1.434 -9.747 7.258 1.00 91.75 294 HIS A C 1
ATOM 2377 O O . HIS A 1 294 ? -1.376 -10.124 6.084 1.00 91.75 294 HIS A O 1
ATOM 2383 N N . PHE A 1 295 ? -2.561 -9.287 7.808 1.00 88.75 295 PHE A N 1
ATOM 2384 C CA . PHE A 1 295 ? -3.818 -9.179 7.065 1.00 88.75 295 PHE A CA 1
ATOM 2385 C C . PHE A 1 295 ? -3.722 -8.172 5.922 1.00 88.75 295 PHE A C 1
ATOM 2387 O O . PHE A 1 295 ? -4.009 -8.534 4.782 1.00 88.75 295 PHE A O 1
ATOM 2394 N N . VAL A 1 296 ? -3.250 -6.951 6.197 1.00 90.25 296 VAL A N 1
ATOM 2395 C CA . VAL A 1 296 ? -3.079 -5.905 5.175 1.00 90.25 296 VAL A CA 1
ATOM 2396 C C . VAL A 1 296 ? -2.205 -6.409 4.027 1.00 90.25 296 VAL A C 1
ATOM 2398 O O . VAL A 1 296 ? -2.603 -6.321 2.868 1.00 90.25 296 VAL A O 1
ATOM 2401 N N . ARG A 1 297 ? -1.056 -7.025 4.335 1.00 92.00 297 ARG A N 1
ATOM 2402 C CA . ARG A 1 297 ? -0.164 -7.619 3.329 1.00 92.00 297 ARG A CA 1
ATOM 2403 C C . ARG A 1 297 ? -0.863 -8.686 2.503 1.00 92.00 297 ARG A C 1
ATOM 2405 O O . ARG A 1 297 ? -0.785 -8.653 1.284 1.00 92.00 297 ARG A O 1
ATOM 2412 N N . THR A 1 298 ? -1.536 -9.626 3.157 1.00 89.25 298 THR A N 1
ATOM 2413 C CA . THR A 1 298 ? -2.184 -10.754 2.477 1.00 89.25 298 THR A CA 1
ATOM 2414 C C . THR A 1 298 ? -3.267 -10.277 1.515 1.00 89.25 298 THR A C 1
ATOM 2416 O O . THR A 1 298 ? -3.328 -10.733 0.373 1.00 89.25 298 THR A O 1
ATOM 2419 N N . VAL A 1 299 ? -4.098 -9.327 1.950 1.00 85.94 299 VAL A N 1
ATOM 2420 C CA . VAL A 1 299 ? -5.147 -8.750 1.104 1.00 85.94 299 VAL A CA 1
ATOM 2421 C C . VAL A 1 299 ? -4.533 -7.933 -0.028 1.00 85.94 299 VAL A C 1
ATOM 2423 O O . VAL A 1 299 ? -4.940 -8.099 -1.176 1.00 85.94 299 VAL A O 1
ATOM 2426 N N . PHE A 1 300 ? -3.519 -7.115 0.261 1.00 89.31 300 PHE A N 1
ATOM 2427 C CA . PHE A 1 300 ? -2.824 -6.346 -0.765 1.00 89.31 300 PHE A CA 1
ATOM 2428 C C . PHE A 1 300 ? -2.213 -7.243 -1.844 1.00 89.31 300 PHE A C 1
ATOM 2430 O O . PHE A 1 300 ? -2.442 -6.993 -3.021 1.00 89.31 300 PHE A O 1
ATOM 2437 N N . GLU A 1 301 ? -1.506 -8.317 -1.477 1.00 89.69 301 GLU A N 1
ATOM 2438 C CA . GLU A 1 301 ? -0.945 -9.253 -2.461 1.00 89.69 301 GLU A CA 1
ATOM 2439 C C . GLU A 1 301 ? -2.032 -9.912 -3.311 1.00 89.69 301 GLU A C 1
ATOM 2441 O O . GLU A 1 301 ? -1.844 -10.091 -4.512 1.00 89.69 301 GLU A O 1
ATOM 2446 N N . LYS A 1 302 ? -3.188 -10.243 -2.723 1.00 85.00 302 LYS A N 1
ATOM 2447 C CA . LYS A 1 302 ? -4.318 -10.797 -3.477 1.00 85.00 302 LYS A CA 1
ATOM 2448 C C . LYS A 1 302 ? -4.829 -9.798 -4.517 1.00 85.00 302 LYS A C 1
ATOM 2450 O O . LYS A 1 302 ? -4.938 -10.151 -5.686 1.00 85.00 302 LYS A O 1
ATOM 2455 N N . VAL A 1 303 ? -5.084 -8.555 -4.108 1.00 81.44 303 VAL A N 1
ATOM 2456 C CA . VAL A 1 303 ? -5.545 -7.480 -5.006 1.00 81.44 303 VAL A CA 1
ATOM 2457 C C . VAL A 1 303 ? -4.494 -7.168 -6.076 1.00 81.44 303 VAL A C 1
ATOM 2459 O O . VAL A 1 303 ? -4.826 -6.972 -7.241 1.00 81.44 303 VAL A O 1
ATOM 2462 N N . PHE A 1 304 ? -3.216 -7.167 -5.700 1.00 86.56 304 PHE A N 1
ATOM 2463 C CA . PHE A 1 304 ? -2.104 -6.879 -6.597 1.00 86.56 304 PHE A CA 1
ATOM 2464 C C . PHE A 1 304 ? -1.882 -7.988 -7.637 1.00 86.56 304 PHE A C 1
ATOM 2466 O O . PHE A 1 304 ? -1.634 -7.690 -8.801 1.00 86.56 304 PHE A O 1
ATOM 2473 N N . LEU A 1 305 ? -1.968 -9.265 -7.244 1.00 84.06 305 LEU A N 1
ATOM 2474 C CA . LEU A 1 305 ? -1.683 -10.418 -8.111 1.00 84.06 305 LEU A CA 1
ATOM 2475 C C . LEU A 1 305 ? -2.895 -10.934 -8.888 1.00 84.06 305 LEU A C 1
ATOM 2477 O O . LEU A 1 305 ? -2.716 -11.648 -9.877 1.00 84.06 305 LEU A O 1
ATOM 2481 N N . GLU A 1 306 ? -4.109 -10.617 -8.452 1.00 74.25 306 GLU A N 1
ATOM 2482 C CA . GLU A 1 306 ? -5.359 -10.980 -9.118 1.00 74.25 306 GLU A CA 1
ATOM 2483 C C . GLU A 1 306 ? -6.205 -9.726 -9.361 1.00 74.25 306 GLU A C 1
ATOM 2485 O O . GLU A 1 306 ? -7.284 -9.599 -8.782 1.00 74.25 306 GLU A O 1
ATOM 2490 N N . PRO A 1 307 ? -5.747 -8.791 -10.218 1.00 59.62 307 PRO A N 1
ATOM 2491 C CA . PRO A 1 307 ? -6.550 -7.638 -10.593 1.00 59.62 307 PRO A CA 1
ATOM 2492 C C . PRO A 1 307 ? -7.701 -8.141 -11.454 1.00 59.62 307 PRO A C 1
ATOM 2494 O O . PRO A 1 307 ? -7.599 -8.306 -12.667 1.00 59.62 307 PRO A O 1
ATOM 2497 N N . SER A 1 308 ? -8.799 -8.495 -10.809 1.00 48.91 308 SER A N 1
ATOM 2498 C CA . SER A 1 308 ? -9.995 -8.917 -11.497 1.00 48.91 308 SER A CA 1
ATOM 2499 C C . SER A 1 308 ? -10.604 -7.708 -12.220 1.00 48.91 308 SER A C 1
ATOM 2501 O O . SER A 1 308 ? -10.759 -6.636 -11.653 1.00 48.91 308 SER A O 1
ATOM 2503 N N . ASN A 1 309 ? -11.045 -7.900 -13.470 1.00 39.03 309 ASN A N 1
ATOM 2504 C CA . ASN A 1 309 ? -12.042 -7.028 -14.129 1.00 39.03 309 ASN A CA 1
ATOM 2505 C C . ASN A 1 309 ? -13.399 -7.030 -13.405 1.00 39.03 309 ASN A C 1
ATOM 2507 O O . ASN A 1 309 ? -14.341 -6.343 -13.790 1.00 39.03 309 ASN A O 1
ATOM 2511 N N . LYS A 1 310 ? -13.513 -7.841 -12.360 1.00 40.59 310 LYS A N 1
ATOM 2512 C CA . LYS A 1 310 ? -14.452 -7.607 -11.293 1.00 40.59 310 LYS A CA 1
ATOM 2513 C C . LYS A 1 310 ? -13.690 -6.725 -10.323 1.00 40.59 310 LYS A C 1
ATOM 2515 O O . LYS A 1 310 ? -12.738 -7.198 -9.707 1.00 40.59 310 LYS A O 1
ATOM 2520 N N . SER A 1 311 ? -14.152 -5.497 -10.150 1.00 38.31 311 SER A N 1
ATOM 2521 C CA . SER A 1 311 ? -14.217 -4.868 -8.837 1.00 38.31 311 SER A CA 1
ATOM 2522 C C . SER A 1 311 ? -14.184 -5.901 -7.726 1.00 38.31 311 SER A C 1
ATOM 2524 O O . SER A 1 311 ? -14.710 -6.999 -7.926 1.00 38.31 311 SER A O 1
ATOM 2526 N N . ILE A 1 312 ? -13.606 -5.589 -6.574 1.00 40.44 312 ILE A N 1
ATOM 2527 C CA . ILE A 1 312 ? -13.753 -6.410 -5.370 1.00 40.44 312 ILE A CA 1
ATOM 2528 C C . ILE A 1 312 ? -15.267 -6.540 -5.084 1.00 40.44 312 ILE A C 1
ATOM 2530 O O . ILE A 1 312 ? -15.859 -5.815 -4.299 1.00 40.44 312 ILE A O 1
ATOM 2534 N N . HIS A 1 313 ? -15.938 -7.444 -5.797 1.00 35.66 313 HIS A N 1
ATOM 2535 C CA . HIS A 1 313 ? -17.325 -7.812 -5.672 1.00 35.66 313 HIS A CA 1
ATOM 2536 C C . HIS A 1 313 ? -17.266 -8.807 -4.536 1.00 35.66 313 HIS A C 1
ATOM 2538 O O . HIS A 1 313 ? -17.298 -10.024 -4.716 1.00 35.66 313 HIS A O 1
ATOM 2544 N N . LEU A 1 314 ? -17.116 -8.234 -3.344 1.00 41.91 314 LEU A N 1
ATOM 2545 C CA . LEU A 1 314 ? -17.695 -8.774 -2.136 1.00 41.91 314 LEU A CA 1
ATOM 2546 C C . LEU A 1 314 ? -19.157 -8.974 -2.509 1.00 41.91 314 LEU A C 1
ATOM 2548 O O . LEU A 1 314 ? -19.908 -8.014 -2.677 1.00 41.91 314 LEU A O 1
ATOM 2552 N N . SER A 1 315 ? -19.518 -10.212 -2.835 1.00 31.56 315 SER A N 1
ATOM 2553 C CA . SER A 1 315 ? -20.880 -10.544 -3.201 1.00 31.56 315 SER A CA 1
ATOM 2554 C C . SER A 1 315 ? -21.746 -10.227 -1.990 1.00 31.56 315 SER A C 1
ATOM 2556 O O . SER A 1 315 ? -21.825 -11.029 -1.060 1.00 31.56 315 SER A O 1
ATOM 2558 N N . ASN A 1 316 ? -22.373 -9.053 -1.994 1.00 35.62 316 ASN A N 1
ATOM 2559 C CA . ASN A 1 316 ? -23.467 -8.726 -1.104 1.00 35.62 316 ASN A CA 1
ATOM 2560 C C . ASN A 1 316 ? -24.577 -9.734 -1.403 1.00 35.62 316 ASN A C 1
ATOM 2562 O O . ASN A 1 316 ? -25.394 -9.542 -2.302 1.00 35.62 316 ASN A O 1
ATOM 2566 N N . ARG A 1 317 ? -24.603 -10.843 -0.660 1.00 33.97 317 ARG A N 1
ATOM 2567 C CA . ARG A 1 317 ? -25.835 -11.601 -0.466 1.00 33.97 317 ARG A CA 1
ATOM 2568 C C . ARG A 1 317 ? -26.732 -10.726 0.404 1.00 33.97 317 ARG A C 1
ATOM 2570 O O . ARG A 1 317 ? -26.757 -10.861 1.618 1.00 33.97 317 ARG A O 1
ATOM 2577 N N . GLN A 1 318 ? -27.431 -9.798 -0.245 1.00 35.97 318 GLN A N 1
ATOM 2578 C CA . GLN A 1 318 ? -28.507 -9.008 0.353 1.00 35.97 318 GLN A CA 1
ATOM 2579 C C . GLN A 1 318 ? -29.774 -9.834 0.617 1.00 35.97 318 GLN A C 1
ATOM 2581 O O . GLN A 1 318 ? -30.704 -9.347 1.252 1.00 35.97 318 GLN A O 1
ATOM 2586 N N . ASP A 1 319 ? -29.815 -11.105 0.224 1.00 36.44 319 ASP A N 1
ATOM 2587 C CA . ASP A 1 319 ? -30.979 -11.942 0.475 1.00 36.44 319 ASP A CA 1
ATOM 2588 C C . ASP A 1 319 ? -30.872 -12.634 1.834 1.00 36.44 319 ASP A C 1
ATOM 2590 O O . ASP A 1 319 ? -30.324 -13.737 1.934 1.00 36.44 319 ASP A O 1
ATOM 2594 N N . ARG A 1 320 ? -31.427 -11.979 2.862 1.00 34.09 320 ARG A N 1
ATOM 2595 C CA . ARG A 1 320 ? -32.362 -12.541 3.866 1.00 34.09 320 ARG A CA 1
ATOM 2596 C C . ARG A 1 320 ? -32.329 -11.736 5.167 1.00 34.09 320 ARG A C 1
ATOM 2598 O O . ARG A 1 320 ? -31.691 -12.138 6.134 1.00 34.09 320 ARG A O 1
ATOM 2605 N N . ILE A 1 321 ? -33.112 -10.663 5.212 1.00 30.78 321 ILE A N 1
ATOM 2606 C CA . ILE A 1 321 ? -33.854 -10.307 6.424 1.00 30.78 321 ILE A CA 1
ATOM 2607 C C . ILE A 1 321 ? -35.300 -10.078 5.981 1.00 30.78 321 ILE A C 1
ATOM 2609 O O . ILE A 1 321 ? -35.600 -9.106 5.291 1.00 30.78 321 ILE A O 1
ATOM 2613 N N . ALA A 1 322 ? -36.150 -11.042 6.323 1.00 32.53 322 ALA A N 1
ATOM 2614 C CA . ALA A 1 322 ? -37.587 -10.882 6.482 1.00 32.53 322 ALA A CA 1
ATOM 2615 C C . ALA A 1 322 ? -37.889 -11.130 7.959 1.00 32.53 322 ALA A C 1
ATOM 2617 O O . ALA A 1 322 ? -37.222 -12.035 8.523 1.00 32.53 322 ALA A O 1
#

pLDDT: mean 73.63, std 23.52, range [26.17, 97.12]

Secondary structure (DSSP, 8-state):
------------PPPP--------PPPPPP---S-----------------------TTTB-TTSPBPGGG--HHHHHHHHHTTGGGEEE-S-TTB--TT-EEEEEBPP-TT--SEEEEEEEEEESTT-BTTT-SEEEEEEEETTEEEEEEEE-GGGB-TT--EEEEEEEEEEE--HHHHHHHHTTHHHHHHTTEEEEE---THHHHS--TTTGGGS-SEEEEEHHHHHHS-HHHHHHHHHHHHHHHTTT-EEEEE--TTSPTTPPPHHHHTT--S-S-SSS----SSHHHHHHHHHHHHHHHHH---SS------------

Radius of gyration: 25.74 Å; chains: 1; bounding box: 82×58×67 Å